Protein AF-A0A7C7RF73-F1 (afdb_monomer)

Radius of gyration: 20.66 Å; Cα contacts (8 Å, |Δi|>4): 377; chains: 1; bounding box: 42×58×59 Å

Nearest PDB structures (foldseek):
  1zud-assembly2_3  TM=9.518E-01  e=2.029E-13  Escherichia coli K-12
  1zud-assembly3_1  TM=9.113E-01  e=1.346E-13  Escherichia coli K-12
  1zkm-assembly2_D  TM=9.632E-01  e=6.179E-13  Escherichia coli
  1zfn-assembly1_A  TM=9.496E-01  e=3.008E-12  Escherichia coli
  6yub-assembly1_B  TM=9.499E-01  e=1.158E-11  Thermochaetoides thermophila

pLDDT: mean 91.49, std 14.49, range [35.0, 98.88]

Foldseek 3Di:
DDLVVLLVLQVVQADPVLEHEVVSLVVSVVVDVDASLRNQLSSLVSQGHHPLCVVCCVVQNSVNLNVQLVFAEEEQDLALVSVVVLVVSLSSNNAEYEYEAQDFADPVRVVGRPLRDPVRGPPQSLVSSQVVSCVSHVRHHRHGHNDHCPDPVNLVSNLVGQAYEYPDADLQSVVVVLVSCLVSQHWYWYWDDDVPDIDTDIDGRPRCVSCVVVVPDDHDCVSVPPPPPPDDDD

Secondary structure (DSSP, 8-state):
--HHHHHHHHHHHS-TTSEE-HHHHHHHHHHS---HHHHHHHHHHTT-EEGGGHHHHTTTHHHHHHHHHH-EEEEE--SHHHHHHHHHHHHHT-SEEEEE---B--GGGTTT-TT--TTTTTSBHHHHHHHHHHHH-TTSEEEEE-S-TTSHHHHHHHTT-SEEEE--SSHHHHHHHHHHHHHTT-EEEEEEEETTEEEEEEE-TT--HHHHHSTTPPPPGGGSGGGSSS----

Mean predicted aligned error: 6.1 Å

Structure (mmCIF, N/CA/C/O backbone):
data_AF-A0A7C7RF73-F1
#
_entry.id   AF-A0A7C7RF73-F1
#
loop_
_atom_site.group_PDB
_atom_site.id
_atom_site.type_symbol
_atom_site.label_atom_id
_atom_site.label_alt_id
_atom_site.label_comp_id
_atom_site.label_asym_id
_atom_site.label_entity_id
_atom_site.label_seq_id
_atom_site.pdbx_PDB_ins_code
_atom_site.Cartn_x
_atom_site.Cartn_y
_atom_site.Cartn_z
_atom_site.occupancy
_atom_site.B_iso_or_equiv
_atom_site.auth_seq_id
_atom_site.auth_comp_id
_atom_site.auth_asym_id
_atom_site.auth_atom_id
_atom_site.pdbx_PDB_model_num
ATOM 1 N N . MET A 1 1 ? -12.954 -18.855 22.543 1.00 54.09 1 MET A N 1
ATOM 2 C CA . MET A 1 1 ? -12.855 -17.557 23.253 1.00 54.09 1 MET A CA 1
ATOM 3 C C . MET A 1 1 ? -14.077 -16.737 22.866 1.00 54.09 1 MET A C 1
ATOM 5 O O . MET A 1 1 ? -14.349 -16.647 21.680 1.00 54.09 1 MET A O 1
ATOM 9 N N . SER A 1 2 ? -14.893 -16.269 23.815 1.00 67.88 2 SER A N 1
ATOM 10 C CA . SER A 1 2 ? -16.222 -15.733 23.472 1.00 67.88 2 SER A CA 1
ATOM 11 C C . SER A 1 2 ? -16.120 -14.334 22.863 1.00 67.88 2 SER A C 1
ATOM 13 O O . SER A 1 2 ? -15.723 -13.407 23.564 1.00 67.88 2 SER A O 1
ATOM 15 N N . PHE A 1 3 ? -16.519 -14.190 21.597 1.00 72.62 3 PHE A N 1
ATOM 16 C CA . PHE A 1 3 ? -16.691 -12.921 20.872 1.00 72.62 3 PHE A CA 1
ATOM 17 C C . PHE A 1 3 ? -17.416 -11.854 21.718 1.00 72.62 3 PHE A C 1
ATOM 19 O O . PHE A 1 3 ? -16.987 -10.707 21.780 1.00 72.62 3 PHE A O 1
ATOM 26 N N . LYS A 1 4 ? -18.400 -12.275 22.530 1.00 77.88 4 LYS A N 1
ATOM 27 C CA . LYS A 1 4 ? -19.121 -11.409 23.481 1.00 77.88 4 LYS A CA 1
ATOM 28 C C . LYS A 1 4 ? -18.223 -10.714 24.514 1.00 77.88 4 LYS A C 1
ATOM 30 O O . LYS A 1 4 ? -18.570 -9.648 25.008 1.00 77.88 4 LYS A O 1
ATOM 35 N N . ARG A 1 5 ? -17.094 -11.317 24.912 1.00 85.00 5 ARG A N 1
ATOM 36 C CA . ARG A 1 5 ? -16.149 -10.672 25.846 1.00 85.00 5 ARG A CA 1
ATOM 37 C C . ARG A 1 5 ? -15.401 -9.527 25.175 1.00 85.00 5 ARG A C 1
ATOM 39 O O . ARG A 1 5 ? -15.192 -8.511 25.823 1.00 85.00 5 ARG A O 1
ATOM 46 N N . LEU A 1 6 ? -15.031 -9.695 23.906 1.00 87.25 6 LEU A N 1
ATOM 47 C CA . LEU A 1 6 ? -14.350 -8.660 23.137 1.00 87.25 6 LEU A CA 1
ATOM 48 C C . LEU A 1 6 ? -15.292 -7.483 22.863 1.00 87.25 6 LEU A C 1
ATOM 50 O O . LEU A 1 6 ? -14.918 -6.351 23.137 1.00 87.25 6 LEU A O 1
ATOM 54 N N . GLU A 1 7 ? -16.538 -7.738 22.454 1.00 86.00 7 GLU A N 1
ATOM 55 C CA . GLU A 1 7 ? -17.544 -6.677 22.270 1.00 86.00 7 GLU A CA 1
ATOM 56 C C . GLU A 1 7 ? -17.780 -5.851 23.543 1.00 86.00 7 GLU A C 1
ATOM 58 O O . GLU A 1 7 ? -17.834 -4.624 23.490 1.00 86.00 7 GLU A O 1
ATOM 63 N N . ASN A 1 8 ? -17.860 -6.502 24.709 1.00 89.44 8 ASN A N 1
ATOM 64 C CA . ASN A 1 8 ? -17.996 -5.796 25.985 1.00 89.44 8 ASN A CA 1
ATOM 65 C C . ASN A 1 8 ? -16.791 -4.900 26.300 1.00 89.44 8 ASN A C 1
ATOM 67 O O . ASN A 1 8 ? -16.963 -3.836 26.895 1.00 89.44 8 ASN A O 1
ATOM 71 N N . ASP A 1 9 ? -15.581 -5.325 25.935 1.00 92.38 9 ASP A N 1
ATOM 72 C CA . ASP A 1 9 ? -14.383 -4.501 26.088 1.00 92.38 9 ASP A CA 1
ATOM 73 C C . ASP A 1 9 ? -14.389 -3.333 25.093 1.00 92.38 9 ASP A C 1
ATOM 75 O O . ASP A 1 9 ? -14.059 -2.216 25.485 1.00 92.38 9 ASP A O 1
ATOM 79 N N . LEU A 1 10 ? -14.857 -3.534 23.856 1.00 93.38 10 LEU A N 1
ATOM 80 C CA . LEU A 1 10 ? -15.024 -2.447 22.884 1.00 93.38 10 LEU A CA 1
ATOM 81 C C . LEU A 1 10 ? -15.973 -1.360 23.396 1.00 93.38 10 LEU A C 1
ATOM 83 O O . LEU A 1 10 ? -15.612 -0.187 23.363 1.00 93.38 10 LEU A O 1
ATOM 87 N N . ILE A 1 11 ? -17.133 -1.740 23.945 1.00 93.56 11 ILE A N 1
ATOM 88 C CA . ILE A 1 11 ? -18.106 -0.794 24.523 1.00 93.56 11 ILE A CA 1
ATOM 89 C C . ILE A 1 11 ? -17.474 0.053 25.634 1.00 93.56 11 ILE A C 1
ATOM 91 O O . ILE A 1 11 ? -17.756 1.243 25.736 1.00 93.56 11 ILE A O 1
ATOM 95 N N . LYS A 1 12 ? -16.626 -0.547 26.476 1.00 94.50 12 LYS A N 1
ATOM 96 C CA . LYS A 1 12 ? -15.977 0.154 27.596 1.00 94.50 12 LYS A CA 1
ATOM 97 C C . LYS A 1 12 ? -14.836 1.066 27.157 1.00 94.50 12 LYS A C 1
ATOM 99 O O . LYS A 1 12 ? -14.576 2.062 27.824 1.00 94.50 12 LYS A O 1
ATOM 104 N N . LEU A 1 13 ? -14.117 0.680 26.105 1.00 96.06 13 LEU A N 1
ATOM 105 C CA . LEU A 1 13 ? -12.897 1.355 25.658 1.00 96.06 13 LEU A CA 1
ATOM 106 C C . LEU A 1 13 ? -13.149 2.426 24.598 1.00 96.06 13 LEU A C 1
ATOM 108 O O . LEU A 1 13 ? -12.287 3.280 24.383 1.00 96.06 13 LEU A O 1
ATOM 112 N N . ALA A 1 14 ? -14.291 2.368 23.917 1.00 96.00 14 ALA A N 1
ATOM 113 C CA . ALA A 1 14 ? -14.682 3.371 22.946 1.00 96.00 14 ALA A CA 1
ATOM 114 C C . ALA A 1 14 ? -14.967 4.721 23.617 1.00 96.00 14 ALA A C 1
ATOM 116 O O . ALA A 1 14 ? -15.521 4.785 24.715 1.00 96.00 14 ALA A O 1
ATOM 117 N N . ASP A 1 15 ? -14.611 5.813 22.939 1.00 95.75 15 ASP A N 1
ATOM 118 C CA . ASP A 1 15 ? -15.054 7.143 23.356 1.00 95.75 15 ASP A CA 1
ATOM 119 C C . ASP A 1 15 ? -16.539 7.383 23.020 1.00 95.75 15 ASP A C 1
ATOM 121 O O . ASP A 1 15 ? -17.232 6.522 22.474 1.00 95.75 15 ASP A O 1
ATOM 125 N N . THR A 1 16 ? -17.050 8.570 23.351 1.00 94.12 16 THR A N 1
ATOM 126 C CA . THR A 1 16 ? -18.463 8.931 23.144 1.00 94.12 16 THR A CA 1
ATOM 127 C C . THR A 1 16 ? -18.896 8.909 21.677 1.00 94.12 16 THR A C 1
ATOM 129 O O . THR A 1 16 ? -20.091 8.851 21.401 1.00 94.12 16 THR A O 1
ATOM 132 N N . GLU A 1 17 ? -17.952 8.957 20.735 1.00 93.94 17 GLU A N 1
ATOM 133 C CA . GLU A 1 17 ? -18.219 8.854 19.298 1.00 93.94 17 GLU A CA 1
ATOM 134 C C . GLU A 1 17 ? -18.093 7.407 18.788 1.00 93.94 17 GLU A C 1
ATOM 136 O O . GLU A 1 17 ? -18.286 7.151 17.598 1.00 93.94 17 GLU A O 1
ATOM 141 N N . GLY A 1 18 ? -17.781 6.440 19.652 1.00 95.81 18 GLY A N 1
ATOM 142 C CA . GLY A 1 18 ? -17.525 5.057 19.256 1.00 95.81 18 GLY A CA 1
ATOM 143 C C . GLY A 1 18 ? -16.136 4.851 18.642 1.00 95.81 18 GLY A C 1
ATOM 144 O O . GLY A 1 18 ? -15.957 3.920 17.853 1.00 95.81 18 GLY A O 1
ATOM 145 N N . LEU A 1 19 ? -15.165 5.725 18.938 1.00 97.12 19 LEU A N 1
ATOM 146 C CA . LEU A 1 19 ? -13.807 5.633 18.397 1.00 97.12 19 LEU A CA 1
ATOM 147 C C . LEU A 1 19 ? -12.859 4.912 19.357 1.00 97.12 19 LEU A C 1
ATOM 149 O O . LEU A 1 19 ? -12.856 5.170 20.561 1.00 97.12 19 LEU A O 1
ATOM 153 N N . LEU A 1 20 ? -11.994 4.055 18.809 1.00 97.38 20 LEU A N 1
ATOM 154 C CA . LEU A 1 20 ? -11.014 3.275 19.572 1.00 97.38 20 LEU A CA 1
ATOM 155 C C . LEU A 1 20 ? -9.604 3.822 19.341 1.00 97.38 20 LEU A C 1
ATOM 157 O O . LEU A 1 20 ? -9.119 3.899 18.209 1.00 97.38 20 LEU A O 1
ATOM 161 N N . SER A 1 21 ? -8.936 4.218 20.423 1.00 96.00 21 SER A N 1
ATOM 162 C CA . SER A 1 21 ? -7.568 4.744 20.405 1.00 96.00 21 SER A CA 1
ATOM 163 C C . SER A 1 21 ? -6.516 3.630 20.354 1.00 96.00 21 SER A C 1
ATOM 165 O O . SER A 1 21 ? -6.786 2.475 20.668 1.00 96.00 21 SER A O 1
ATOM 167 N N . LEU A 1 22 ? -5.258 3.980 20.066 1.00 92.62 22 LEU A N 1
ATOM 168 C CA . LEU A 1 22 ? -4.154 3.010 20.109 1.00 92.62 22 LEU A CA 1
ATOM 169 C C . LEU A 1 22 ? -3.899 2.432 21.509 1.00 92.62 22 LEU A C 1
ATOM 171 O O . LEU A 1 22 ? -3.363 1.332 21.625 1.00 92.62 22 LEU A O 1
ATOM 175 N N . SER A 1 23 ? -4.272 3.143 22.578 1.00 93.19 23 SER A N 1
ATOM 176 C CA . SER A 1 23 ? -4.199 2.587 23.932 1.00 93.19 23 SER A CA 1
ATOM 177 C C . SER A 1 23 ? -5.229 1.475 24.135 1.00 93.19 23 SER A C 1
ATOM 179 O O . SER A 1 23 ? -4.888 0.457 24.730 1.00 93.19 23 SER A O 1
ATOM 181 N N . ALA A 1 24 ? -6.434 1.612 23.567 1.00 93.62 24 ALA A N 1
ATOM 182 C CA . ALA A 1 24 ? -7.440 0.552 23.588 1.00 93.62 24 ALA A CA 1
ATOM 183 C C . ALA A 1 24 ? -6.961 -0.702 22.837 1.00 93.62 24 ALA A C 1
ATOM 185 O O . ALA A 1 24 ? -7.130 -1.812 23.331 1.00 93.62 24 ALA A O 1
ATOM 186 N N . TYR A 1 25 ? -6.275 -0.534 21.699 1.00 93.00 25 TYR A N 1
ATOM 187 C CA . TYR A 1 25 ? -5.678 -1.657 20.960 1.00 93.00 25 TYR A CA 1
ATOM 188 C C . TYR A 1 25 ? -4.680 -2.432 21.828 1.00 93.00 25 TYR A C 1
ATOM 190 O O . TYR A 1 25 ? -4.730 -3.658 21.876 1.00 93.00 25 TYR A O 1
ATOM 198 N N . LYS A 1 26 ? -3.798 -1.727 22.552 1.00 91.75 26 LYS A N 1
ATOM 199 C CA . LYS A 1 26 ? -2.823 -2.358 23.459 1.00 91.75 26 LYS A CA 1
ATOM 200 C C . LYS A 1 26 ? -3.504 -3.159 24.568 1.00 91.75 26 LYS A C 1
ATOM 202 O O . LYS A 1 26 ? -3.056 -4.258 24.878 1.00 91.75 26 LYS A O 1
ATOM 207 N N . GLU A 1 27 ? -4.580 -2.629 25.145 1.00 93.00 27 GLU A N 1
ATOM 208 C CA . GLU A 1 27 ? -5.335 -3.326 26.188 1.00 93.00 27 GLU A CA 1
ATOM 209 C C . GLU A 1 27 ? -6.019 -4.589 25.651 1.00 93.00 27 GLU A C 1
ATOM 211 O O . GLU A 1 27 ? -5.900 -5.656 26.254 1.00 93.00 27 GLU A O 1
ATOM 216 N N . ILE A 1 28 ? -6.673 -4.491 24.491 1.00 93.12 28 ILE A N 1
ATOM 217 C CA . ILE A 1 28 ? -7.308 -5.633 23.823 1.00 93.12 28 ILE A CA 1
ATOM 218 C C . ILE A 1 28 ? -6.255 -6.702 23.510 1.00 93.12 28 ILE A C 1
ATOM 220 O O . ILE A 1 28 ? -6.427 -7.857 23.885 1.00 93.12 28 ILE A O 1
ATOM 224 N N . LYS A 1 29 ? -5.122 -6.325 22.915 1.00 91.06 29 LYS A N 1
ATOM 225 C CA . LYS A 1 29 ? -4.028 -7.252 22.585 1.00 91.06 29 LYS A CA 1
ATOM 226 C C . LYS A 1 29 ? -3.417 -7.934 23.814 1.00 91.06 29 LYS A C 1
ATOM 228 O O . LYS A 1 29 ? -2.985 -9.078 23.739 1.00 91.06 29 LYS A O 1
ATOM 233 N N . GLY A 1 30 ? -3.397 -7.255 24.963 1.00 88.31 30 GLY A N 1
ATOM 234 C CA . GLY A 1 30 ? -2.948 -7.842 26.229 1.00 88.31 30 GLY A CA 1
ATOM 235 C C . GLY A 1 30 ? -3.901 -8.905 26.788 1.00 88.31 30 GLY A C 1
ATOM 236 O O . GLY A 1 30 ? -3.467 -9.798 27.512 1.00 88.31 30 GLY A O 1
ATOM 237 N N . LYS A 1 31 ? -5.193 -8.829 26.449 1.00 90.19 31 LYS A N 1
ATOM 238 C CA . LYS A 1 31 ? -6.237 -9.763 26.912 1.00 90.19 31 LYS A CA 1
ATOM 239 C C . LYS A 1 31 ? -6.543 -10.873 25.907 1.00 90.19 31 LYS A C 1
ATOM 241 O O . LYS A 1 31 ? -6.946 -11.968 26.300 1.00 90.19 31 LYS A O 1
ATOM 246 N N . PHE A 1 32 ? -6.386 -10.581 24.621 1.00 87.75 32 PHE A N 1
ATOM 247 C CA . PHE A 1 32 ? -6.729 -11.453 23.508 1.00 87.75 32 PHE A CA 1
ATOM 248 C C . PHE A 1 32 ? -5.498 -11.616 22.612 1.00 87.75 32 PHE A C 1
ATOM 250 O O . PHE A 1 32 ? -4.925 -10.626 22.169 1.00 87.75 32 PHE A O 1
ATOM 257 N N . SER A 1 33 ? -5.097 -12.857 22.319 1.00 87.56 33 SER A N 1
ATOM 258 C CA . SER A 1 33 ? -3.975 -13.177 21.420 1.00 87.56 33 SER A CA 1
ATOM 259 C C . SER A 1 33 ? -4.333 -12.912 19.948 1.00 87.56 33 SER A C 1
ATOM 261 O O . SER A 1 33 ? -4.411 -13.839 19.148 1.00 87.56 33 SER A O 1
ATOM 263 N N . LEU A 1 34 ? -4.613 -11.652 19.616 1.00 89.75 34 LEU A N 1
ATOM 264 C CA . LEU A 1 34 ? -5.043 -11.177 18.302 1.00 89.75 34 LEU A CA 1
ATOM 265 C C . LEU A 1 34 ? -3.980 -10.270 17.675 1.00 89.75 34 LEU A C 1
ATOM 267 O O . LEU A 1 34 ? -3.242 -9.572 18.380 1.00 89.75 34 LEU A O 1
ATOM 271 N N . THR A 1 35 ? -3.918 -10.257 16.344 1.00 91.88 35 THR A N 1
ATOM 272 C CA . THR A 1 35 ? -3.116 -9.270 15.611 1.00 91.88 35 THR A CA 1
ATOM 273 C C . THR A 1 35 ? -3.807 -7.904 15.615 1.00 91.88 35 THR A C 1
ATOM 275 O O . THR A 1 35 ? -5.011 -7.803 15.856 1.00 91.88 35 THR A O 1
ATOM 278 N N . ASP A 1 36 ? -3.068 -6.832 15.314 1.00 92.56 36 ASP A N 1
ATOM 279 C CA . ASP A 1 36 ? -3.660 -5.489 15.212 1.00 92.56 36 ASP A CA 1
ATOM 280 C C . ASP A 1 36 ? -4.724 -5.441 14.094 1.00 92.56 36 ASP A C 1
ATOM 282 O O . ASP A 1 36 ? -5.744 -4.767 14.239 1.00 92.56 36 ASP A O 1
ATOM 286 N N . LYS A 1 37 ? -4.530 -6.230 13.025 1.00 94.31 37 LYS A N 1
ATOM 287 C CA . LYS A 1 37 ? -5.480 -6.416 11.920 1.00 94.31 37 LYS A CA 1
ATOM 288 C C . LYS A 1 37 ? -6.757 -7.133 12.345 1.00 94.31 37 LYS A C 1
ATOM 290 O O . LYS A 1 37 ? -7.844 -6.681 11.990 1.00 94.31 37 LYS A O 1
ATOM 295 N N . ASP A 1 38 ? -6.651 -8.191 13.147 1.00 93.44 38 ASP A N 1
ATOM 296 C CA . ASP A 1 38 ? -7.827 -8.890 13.683 1.00 93.44 38 ASP A CA 1
ATOM 297 C C . ASP A 1 38 ? -8.635 -7.989 14.622 1.00 93.44 38 ASP A C 1
ATOM 299 O O . ASP A 1 38 ? -9.863 -7.963 14.557 1.00 93.44 38 ASP A O 1
ATOM 303 N N . ILE A 1 39 ? -7.952 -7.216 15.473 1.00 93.88 39 ILE A N 1
ATOM 304 C CA . ILE A 1 39 ? -8.599 -6.246 16.368 1.00 93.88 39 ILE A CA 1
ATOM 305 C C . ILE A 1 39 ? -9.352 -5.198 15.546 1.00 93.88 39 ILE A C 1
ATOM 307 O O . ILE A 1 39 ? -10.524 -4.933 15.813 1.00 93.88 39 ILE A O 1
ATOM 311 N N . GLU A 1 40 ? -8.705 -4.623 14.531 1.00 95.12 40 GLU A N 1
ATOM 312 C CA . GLU A 1 40 ? -9.311 -3.600 13.676 1.00 95.12 40 GLU A CA 1
ATOM 313 C C . GLU A 1 40 ? -10.519 -4.129 12.899 1.00 95.12 40 GLU A C 1
ATOM 315 O O . GLU A 1 40 ? -11.542 -3.447 12.802 1.00 95.12 40 GLU A O 1
ATOM 320 N N . LYS A 1 41 ? -10.441 -5.374 12.420 1.00 95.50 41 LYS A N 1
ATOM 321 C CA . LYS A 1 41 ? -11.564 -6.062 11.784 1.00 95.50 41 LYS A CA 1
ATOM 322 C C . LYS A 1 41 ? -12.763 -6.156 12.727 1.00 95.50 41 LYS A C 1
ATOM 324 O O . LYS A 1 41 ? -13.851 -5.731 12.346 1.00 95.50 41 LYS A O 1
ATOM 329 N N . VAL A 1 42 ? -12.565 -6.634 13.959 1.00 94.50 42 VAL A N 1
ATOM 330 C CA . VAL A 1 42 ? -13.666 -6.754 14.932 1.00 94.50 42 VAL A CA 1
ATOM 331 C C . VAL A 1 42 ? -14.231 -5.383 15.305 1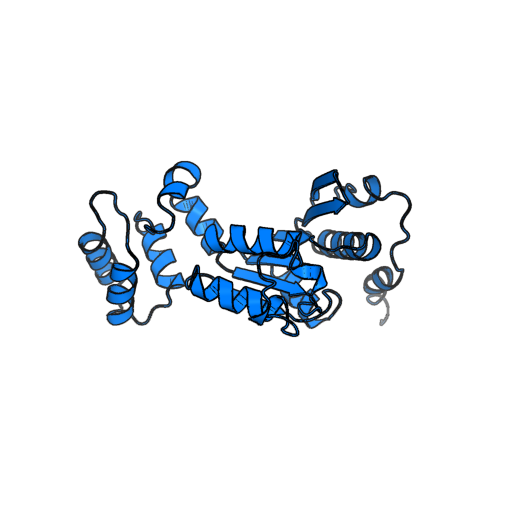.00 94.50 42 VAL A C 1
ATOM 333 O O . VAL A 1 42 ? -15.446 -5.232 15.375 1.00 94.50 42 VAL A O 1
ATOM 336 N N . ILE A 1 43 ? -13.386 -4.362 15.487 1.00 95.44 43 ILE A N 1
ATOM 337 C CA . ILE A 1 43 ? -13.839 -2.982 15.741 1.00 95.44 43 ILE A CA 1
ATOM 338 C C . ILE A 1 43 ? -14.821 -2.532 14.653 1.00 95.44 43 ILE A C 1
ATOM 340 O O . ILE A 1 43 ? -15.914 -2.060 14.969 1.00 95.44 43 ILE A O 1
ATOM 344 N N . LEU A 1 44 ? -14.440 -2.696 13.384 1.00 96.38 44 LEU A N 1
ATOM 345 C CA . LEU A 1 44 ? -15.247 -2.262 12.245 1.00 96.38 44 LEU A CA 1
ATOM 346 C C . LEU A 1 44 ? -16.540 -3.076 12.103 1.00 96.38 44 LEU A C 1
ATOM 348 O O . LEU A 1 44 ? -17.592 -2.481 11.852 1.00 96.38 44 LEU A O 1
ATOM 352 N N . GLU A 1 45 ? -16.478 -4.397 12.298 1.00 95.56 45 GLU A N 1
ATOM 353 C CA . GLU A 1 45 ? -17.631 -5.311 12.246 1.00 95.56 45 GLU A CA 1
ATOM 354 C C . GLU A 1 45 ? -18.635 -5.058 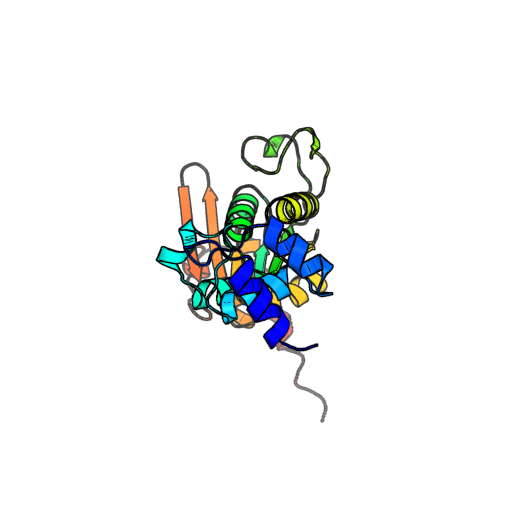13.383 1.00 95.56 45 GLU A C 1
ATOM 356 O O . GLU A 1 45 ? -19.842 -5.153 13.167 1.00 95.56 45 GLU A O 1
ATOM 361 N N . SER A 1 46 ? -18.164 -4.659 14.567 1.00 94.44 46 SER A N 1
ATOM 362 C CA . SER A 1 46 ? -19.002 -4.334 15.731 1.00 94.44 46 SER A CA 1
ATOM 363 C C . SER A 1 46 ? -19.561 -2.900 15.721 1.00 94.44 46 SER A C 1
ATOM 365 O O . SER A 1 46 ? -20.138 -2.459 16.713 1.00 94.44 46 SER A O 1
ATOM 367 N N . GLY A 1 47 ? -19.398 -2.145 14.627 1.00 94.50 47 GLY A N 1
ATOM 368 C CA . GLY A 1 47 ? -19.949 -0.788 14.484 1.00 94.50 47 GLY A CA 1
ATOM 369 C C . GLY A 1 47 ? -19.133 0.325 15.157 1.00 94.50 47 GLY A C 1
ATOM 370 O O . GLY A 1 47 ? -19.511 1.497 15.087 1.00 94.50 47 GLY A O 1
ATOM 371 N N . PHE A 1 48 ? -17.992 -0.014 15.756 1.00 96.81 48 PHE A N 1
ATOM 372 C CA . PHE A 1 48 ? -17.014 0.941 16.274 1.00 96.81 48 PHE A CA 1
ATOM 373 C C . PHE A 1 48 ? -16.044 1.383 15.175 1.00 96.81 48 PHE A C 1
ATOM 375 O O . PHE A 1 48 ? -16.081 0.874 14.056 1.00 96.81 48 PHE A O 1
ATOM 382 N N . PHE A 1 49 ? -15.171 2.353 15.453 1.00 97.50 49 PHE A N 1
ATOM 383 C CA . PHE A 1 49 ? -14.259 2.860 14.427 1.00 97.50 49 PHE A CA 1
ATOM 384 C C . PHE A 1 49 ? -12.841 3.130 14.952 1.00 97.50 49 PHE A C 1
ATOM 386 O O . PHE A 1 49 ? -12.683 3.701 16.033 1.00 97.50 49 PHE A O 1
ATOM 393 N N . PRO A 1 50 ? -11.777 2.786 14.204 1.00 97.31 50 PRO A N 1
ATOM 394 C CA . PRO A 1 50 ? -10.413 3.148 14.578 1.00 97.31 50 PRO A CA 1
ATOM 395 C C . PRO A 1 50 ? -10.236 4.668 14.620 1.00 97.31 50 PRO A C 1
ATOM 397 O O . PRO A 1 50 ? -10.416 5.358 13.612 1.00 97.31 50 PRO A O 1
ATOM 400 N N . LYS A 1 51 ? -9.809 5.216 15.763 1.00 96.94 51 LYS A N 1
ATOM 401 C CA . LYS A 1 51 ? -9.633 6.670 15.930 1.00 96.94 51 LYS A CA 1
ATOM 402 C C . LYS A 1 51 ? -8.635 7.262 14.932 1.00 96.94 51 LYS A C 1
ATOM 404 O O . LYS A 1 51 ? -8.809 8.395 14.492 1.00 96.94 51 LYS A O 1
ATOM 409 N N 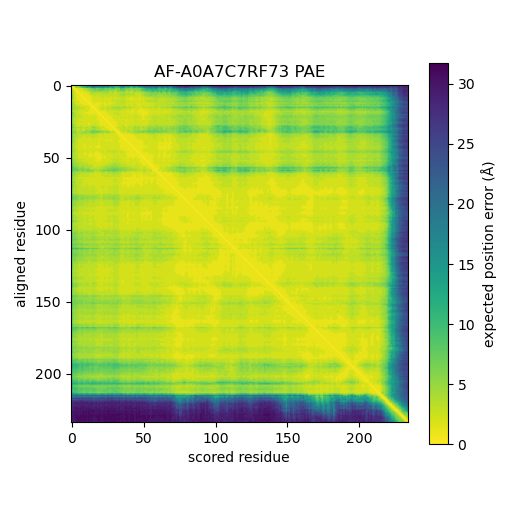. ARG A 1 52 ? -7.630 6.480 14.513 1.00 95.56 52 ARG A N 1
ATOM 410 C CA . ARG A 1 52 ? -6.643 6.877 13.488 1.00 95.56 52 ARG A CA 1
ATOM 411 C C . ARG A 1 52 ? -7.285 7.304 12.161 1.00 95.56 52 ARG A C 1
ATOM 413 O O . ARG A 1 52 ? -6.745 8.175 11.489 1.00 95.56 52 ARG A O 1
ATOM 420 N N . TYR A 1 53 ? -8.448 6.751 11.818 1.00 96.81 53 TYR A N 1
ATOM 421 C CA . TYR A 1 53 ? -9.165 7.063 10.584 1.00 96.81 53 TYR A CA 1
ATOM 422 C C . TYR A 1 53 ? -10.401 7.930 10.826 1.00 96.81 53 TYR A C 1
ATOM 424 O O . TYR A 1 53 ? -11.233 8.041 9.935 1.00 96.81 53 TYR A O 1
ATOM 432 N N . GLN A 1 54 ? -10.559 8.576 11.989 1.00 95.88 54 GLN A N 1
ATOM 433 C CA . GLN A 1 54 ? -11.763 9.358 12.323 1.00 95.88 54 GLN A CA 1
ATOM 434 C C . GLN A 1 54 ? -12.204 10.302 11.187 1.00 95.88 54 GLN A C 1
ATOM 436 O O . GLN A 1 54 ? -13.390 10.388 10.881 1.00 95.88 54 GLN A O 1
ATOM 441 N N . ARG A 1 55 ? -11.252 10.949 10.498 1.00 95.12 55 ARG A N 1
ATOM 442 C CA . ARG A 1 55 ? -11.529 11.837 9.352 1.00 95.12 55 ARG A CA 1
ATOM 443 C C . ARG A 1 55 ? -12.026 11.114 8.092 1.00 95.12 55 ARG A C 1
ATOM 445 O O . ARG A 1 55 ? -12.688 11.730 7.268 1.00 95.12 55 ARG A O 1
ATOM 452 N N . GLN A 1 56 ? -11.726 9.828 7.944 1.00 95.69 56 GLN A N 1
ATOM 453 C CA . GLN A 1 56 ? -12.186 8.974 6.847 1.00 95.69 56 GLN A CA 1
ATOM 454 C C . GLN A 1 56 ? -13.600 8.424 7.100 1.00 95.69 56 GLN A C 1
ATOM 456 O O . GLN A 1 56 ? -14.314 8.119 6.146 1.00 95.69 56 GLN A O 1
ATOM 461 N N . ARG A 1 57 ? -14.050 8.355 8.366 1.00 94.25 57 ARG A N 1
ATOM 462 C CA . ARG A 1 57 ? -15.371 7.814 8.742 1.00 94.25 57 ARG A CA 1
ATOM 463 C C . ARG A 1 57 ? -16.528 8.495 8.014 1.00 94.25 57 ARG A C 1
ATOM 465 O O . ARG A 1 57 ? -17.459 7.813 7.610 1.00 94.25 57 ARG A O 1
ATOM 472 N N . ALA A 1 58 ? -16.457 9.813 7.827 1.00 91.25 58 ALA A N 1
ATOM 473 C CA . ALA A 1 58 ? -17.498 10.581 7.142 1.00 91.25 58 ALA A CA 1
ATOM 474 C C . ALA A 1 58 ? -17.587 10.287 5.632 1.00 91.25 58 ALA A C 1
ATOM 476 O O . ALA A 1 58 ? -18.627 10.528 5.029 1.00 91.25 58 ALA A O 1
ATOM 477 N N . VAL A 1 59 ? -16.507 9.784 5.027 1.00 93.00 59 VAL A N 1
ATOM 478 C CA . VAL A 1 59 ? -16.421 9.508 3.584 1.00 93.00 59 VAL A CA 1
ATOM 479 C C . VAL A 1 59 ? -16.701 8.036 3.290 1.00 93.00 59 VAL A C 1
ATOM 481 O O . VAL A 1 59 ? -17.454 7.719 2.375 1.00 93.00 59 VAL A O 1
ATOM 484 N N . PHE A 1 60 ? -16.098 7.135 4.068 1.00 92.31 60 PHE A N 1
ATOM 485 C CA . PHE A 1 60 ? -16.170 5.692 3.842 1.00 92.31 60 PHE A CA 1
ATOM 486 C C . PHE A 1 60 ? -17.164 5.000 4.770 1.00 92.31 60 PHE A C 1
ATOM 488 O O . PHE A 1 60 ? -17.917 4.144 4.328 1.00 92.31 60 PHE A O 1
ATOM 495 N N . GLY A 1 61 ? -17.192 5.351 6.053 1.00 94.88 61 GLY A N 1
ATOM 496 C CA . GLY A 1 61 ? -17.888 4.556 7.062 1.00 94.88 61 GLY A CA 1
ATOM 497 C C . GLY A 1 61 ? -17.254 3.172 7.275 1.00 94.88 61 GLY A C 1
ATOM 498 O O . GLY A 1 61 ? -16.216 2.831 6.704 1.00 94.88 61 GLY A O 1
ATOM 499 N N . ASN A 1 62 ? -17.868 2.370 8.147 1.00 96.50 62 ASN A N 1
ATOM 500 C CA . ASN A 1 62 ? -17.320 1.088 8.603 1.00 96.50 62 ASN A CA 1
ATOM 501 C C . ASN A 1 62 ? -17.110 0.076 7.474 1.00 96.50 62 ASN A C 1
ATOM 503 O O . ASN A 1 62 ? -16.054 -0.546 7.397 1.00 96.50 62 ASN A O 1
ATOM 507 N N . LEU A 1 63 ? -18.105 -0.083 6.598 1.00 96.81 63 LEU A N 1
ATOM 508 C CA . LEU A 1 63 ? -18.087 -1.114 5.562 1.00 96.81 63 LEU A CA 1
ATOM 509 C C . LEU A 1 63 ? -16.959 -0.879 4.549 1.00 96.81 63 LEU A C 1
ATOM 511 O O . LEU A 1 63 ? -16.240 -1.808 4.192 1.00 96.81 63 LEU A O 1
ATOM 515 N N . GLN A 1 64 ? -16.779 0.357 4.091 1.00 97.50 64 GLN A N 1
ATOM 516 C CA . GLN A 1 64 ? -15.741 0.700 3.125 1.00 97.50 64 GLN A CA 1
ATOM 517 C C . GLN A 1 64 ? -14.352 0.703 3.777 1.00 97.50 64 GLN A C 1
ATOM 519 O O . GLN A 1 64 ? -13.406 0.240 3.146 1.00 97.50 64 GLN A O 1
ATOM 524 N N . GLN A 1 65 ? -14.222 1.122 5.042 1.00 98.12 65 GLN A N 1
ATOM 525 C CA . GLN A 1 65 ? -12.958 0.976 5.774 1.00 98.12 65 GLN A CA 1
ATOM 526 C C . GLN A 1 65 ? -12.576 -0.499 5.959 1.00 98.12 65 GLN A C 1
ATOM 528 O O . GLN A 1 65 ? -11.410 -0.858 5.819 1.00 98.12 65 GLN A O 1
ATOM 533 N N . LEU A 1 66 ? -13.557 -1.371 6.215 1.00 98.00 66 LEU A N 1
ATOM 534 C CA . LEU A 1 66 ? -13.338 -2.814 6.302 1.00 98.00 66 LEU A CA 1
ATOM 535 C C . LEU A 1 66 ? -12.905 -3.400 4.954 1.00 98.00 66 LEU A C 1
ATOM 537 O O . LEU A 1 66 ? -12.015 -4.245 4.918 1.00 98.00 66 LEU A O 1
ATOM 541 N N . ARG A 1 67 ? -13.473 -2.918 3.841 1.00 98.06 67 ARG A N 1
ATOM 542 C CA . ARG A 1 67 ? -13.014 -3.294 2.494 1.00 98.06 67 ARG A CA 1
ATOM 543 C C . ARG A 1 67 ? -11.564 -2.883 2.251 1.00 98.06 67 ARG A C 1
ATOM 545 O O . ARG A 1 67 ? -10.809 -3.689 1.726 1.00 98.06 67 ARG A O 1
ATOM 552 N N . LEU A 1 68 ? -11.158 -1.680 2.668 1.00 98.06 68 LEU A N 1
ATOM 553 C CA . LEU A 1 68 ? -9.755 -1.252 2.596 1.00 98.06 68 LEU A CA 1
ATOM 554 C C . LEU A 1 68 ? -8.850 -2.181 3.420 1.00 98.06 68 LEU A C 1
ATOM 556 O O . LEU A 1 68 ? -7.851 -2.670 2.902 1.00 98.06 68 LEU A O 1
ATOM 560 N N . LEU A 1 69 ? -9.243 -2.514 4.654 1.00 98.38 69 LEU A N 1
ATOM 561 C CA . LEU A 1 69 ? -8.501 -3.437 5.525 1.00 98.38 69 LEU A CA 1
ATOM 562 C C . LEU A 1 69 ? -8.356 -4.854 4.933 1.00 98.38 69 LEU A C 1
ATOM 564 O O . LEU A 1 69 ? -7.434 -5.593 5.282 1.00 98.38 69 LEU A O 1
ATOM 568 N N . GLN A 1 70 ? -9.277 -5.265 4.066 1.00 98.00 70 GLN A N 1
ATOM 569 C CA . GLN A 1 70 ? -9.260 -6.581 3.423 1.00 98.00 70 GLN A CA 1
ATOM 570 C C . GLN A 1 70 ? -8.557 -6.578 2.062 1.00 98.00 70 GLN A C 1
ATOM 572 O O . GLN A 1 70 ? -8.152 -7.645 1.610 1.00 98.00 70 GLN A O 1
ATOM 577 N N . ALA A 1 71 ? -8.385 -5.410 1.443 1.00 98.44 71 ALA A N 1
ATOM 578 C CA . ALA A 1 71 ? -7.805 -5.285 0.115 1.00 98.44 71 ALA A CA 1
ATOM 579 C C . ALA A 1 71 ? -6.303 -5.609 0.091 1.00 98.44 71 ALA A C 1
ATOM 581 O O . ALA A 1 71 ? -5.550 -5.240 1.003 1.00 98.44 71 ALA A O 1
ATOM 582 N N . ARG A 1 72 ? -5.878 -6.246 -1.001 1.00 98.69 72 ARG A N 1
ATOM 583 C CA . ARG A 1 72 ? -4.486 -6.483 -1.395 1.00 98.69 72 ARG A CA 1
ATOM 584 C C . ARG A 1 72 ? -4.165 -5.599 -2.595 1.00 98.69 72 ARG A C 1
ATOM 586 O O . ARG A 1 72 ? -4.782 -5.733 -3.646 1.00 98.69 72 ARG A O 1
ATOM 593 N N . VAL A 1 73 ? -3.217 -4.681 -2.447 1.00 98.88 73 VAL A N 1
ATOM 594 C CA . VAL A 1 73 ? -2.852 -3.733 -3.510 1.00 98.88 73 VAL A CA 1
ATOM 595 C C . VAL A 1 73 ? -1.369 -3.852 -3.828 1.00 98.88 73 VAL A C 1
ATOM 597 O O . VAL A 1 73 ? -0.540 -3.811 -2.920 1.00 98.88 73 VAL A O 1
ATOM 600 N N . ALA A 1 74 ? -1.044 -3.956 -5.115 1.00 98.88 74 ALA A N 1
ATOM 601 C CA . ALA A 1 74 ? 0.327 -3.932 -5.605 1.00 98.88 74 ALA A CA 1
ATOM 602 C C . ALA A 1 74 ? 0.732 -2.521 -6.045 1.00 98.88 74 ALA A C 1
ATOM 604 O O . ALA A 1 74 ? -0.051 -1.803 -6.670 1.00 98.88 74 ALA A O 1
ATOM 605 N N . ILE A 1 75 ? 1.974 -2.141 -5.761 1.00 98.81 75 ILE A N 1
ATOM 606 C CA . ILE A 1 75 ? 2.629 -0.940 -6.278 1.00 98.81 75 ILE A CA 1
ATOM 607 C C . ILE A 1 75 ? 3.901 -1.393 -6.989 1.00 98.81 75 ILE A C 1
ATOM 609 O O . ILE A 1 75 ? 4.818 -1.918 -6.354 1.00 98.81 75 ILE A O 1
ATOM 613 N N . VAL A 1 76 ? 3.954 -1.183 -8.302 1.00 98.75 76 VAL A N 1
ATOM 614 C CA . VAL A 1 76 ? 5.119 -1.523 -9.121 1.00 98.75 76 VAL A CA 1
ATOM 615 C C . VAL A 1 76 ? 5.921 -0.251 -9.379 1.00 98.75 76 VAL A C 1
ATOM 617 O O . VAL A 1 76 ? 5.485 0.645 -10.104 1.00 98.75 76 VAL A O 1
ATOM 620 N N . GLY A 1 77 ? 7.087 -0.173 -8.744 1.00 98.31 77 GLY A N 1
ATOM 621 C CA . GLY A 1 77 ? 7.910 1.023 -8.605 1.00 98.31 77 GLY A CA 1
ATOM 622 C C . GLY A 1 77 ? 7.695 1.711 -7.253 1.00 98.31 77 GLY A C 1
ATOM 623 O O . GLY A 1 77 ? 6.583 2.076 -6.886 1.00 98.31 77 GLY A O 1
ATOM 624 N N . CYS A 1 78 ? 8.782 1.958 -6.526 1.00 97.88 78 CYS A N 1
ATOM 625 C CA . CYS A 1 78 ? 8.856 2.609 -5.214 1.00 97.88 78 CYS A CA 1
ATOM 626 C C . CYS A 1 78 ? 9.702 3.903 -5.272 1.00 97.88 78 CYS A C 1
ATOM 628 O O . CYS A 1 78 ? 10.328 4.318 -4.296 1.00 97.88 78 CYS A O 1
ATOM 630 N N . GLY A 1 79 ? 9.726 4.558 -6.438 1.00 96.31 79 GLY A N 1
ATOM 631 C CA . GLY A 1 79 ? 10.363 5.860 -6.648 1.00 96.31 79 GLY A CA 1
ATOM 632 C C . GLY A 1 79 ? 9.540 7.042 -6.111 1.00 96.31 79 GLY A C 1
ATOM 633 O O . GLY A 1 79 ? 8.811 6.930 -5.133 1.00 96.31 79 GLY A O 1
ATOM 634 N N . GLY A 1 80 ? 9.616 8.207 -6.764 1.00 96.69 80 GLY A N 1
ATOM 635 C CA . GLY A 1 80 ? 8.912 9.419 -6.297 1.00 96.69 80 GLY A CA 1
ATOM 636 C C . GLY A 1 80 ? 7.384 9.287 -6.315 1.00 96.69 80 GLY A C 1
ATOM 637 O O . GLY A 1 80 ? 6.713 9.593 -5.329 1.00 96.69 80 GLY A O 1
ATOM 638 N N . LEU A 1 81 ? 6.844 8.779 -7.428 1.00 97.25 81 LEU A N 1
ATOM 639 C CA . LEU A 1 81 ? 5.414 8.501 -7.574 1.00 97.25 81 LEU A CA 1
ATOM 640 C C . LEU A 1 81 ? 4.989 7.320 -6.690 1.00 97.25 81 LEU A C 1
ATOM 642 O O . LEU A 1 81 ? 4.068 7.456 -5.888 1.00 97.25 81 LEU A O 1
ATOM 646 N N . GLY A 1 82 ? 5.703 6.197 -6.793 1.00 98.06 82 GLY A N 1
ATOM 647 C CA . GLY A 1 82 ? 5.421 4.976 -6.039 1.00 98.06 82 GLY A CA 1
ATOM 648 C C . GLY A 1 82 ? 5.453 5.166 -4.525 1.00 98.06 82 GLY A C 1
ATOM 649 O O . GLY A 1 82 ? 4.515 4.776 -3.837 1.00 98.06 82 GLY A O 1
ATOM 650 N N . GLY A 1 83 ? 6.473 5.853 -4.004 1.00 97.88 83 GLY A N 1
ATOM 651 C CA . GLY A 1 83 ? 6.588 6.180 -2.581 1.00 97.88 83 GLY A CA 1
ATOM 652 C C . GLY A 1 83 ? 5.447 7.068 -2.078 1.00 97.88 83 GLY A C 1
ATOM 653 O O . GLY A 1 83 ? 4.954 6.872 -0.969 1.00 97.88 83 GLY A O 1
ATOM 654 N N . SER A 1 84 ? 4.970 7.997 -2.913 1.00 97.69 84 SER A N 1
ATOM 655 C CA . SER A 1 84 ? 3.820 8.850 -2.587 1.00 97.69 84 SER A CA 1
ATOM 656 C C . SER A 1 84 ? 2.511 8.051 -2.561 1.00 97.69 84 SER A C 1
ATOM 658 O O . SER A 1 84 ? 1.714 8.210 -1.637 1.00 97.69 84 SER A O 1
ATOM 660 N N . ILE A 1 85 ? 2.298 7.150 -3.530 1.00 98.38 85 ILE A N 1
ATOM 661 C CA . ILE A 1 85 ? 1.156 6.217 -3.540 1.00 98.38 85 ILE A CA 1
ATOM 662 C C .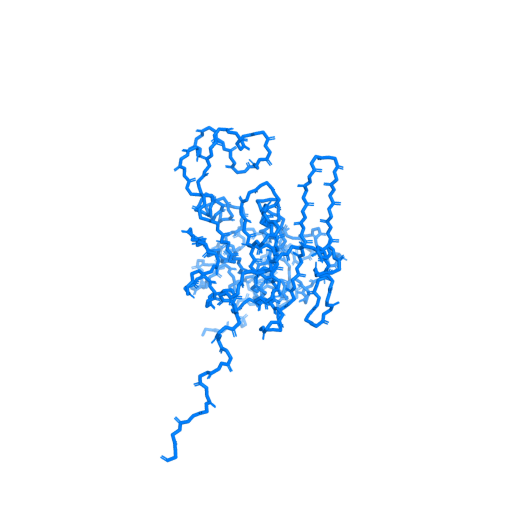 ILE A 1 85 ? 1.195 5.339 -2.287 1.00 98.38 85 ILE A C 1
ATOM 664 O O . ILE A 1 85 ? 0.206 5.263 -1.560 1.00 98.38 85 ILE A O 1
ATOM 668 N N . PHE A 1 86 ? 2.349 4.739 -1.999 1.00 98.69 86 PHE A N 1
ATOM 669 C CA . PHE A 1 86 ? 2.562 3.893 -0.831 1.00 98.69 86 PHE A CA 1
ATOM 670 C C . PHE A 1 86 ? 2.209 4.614 0.473 1.00 98.69 86 PHE A C 1
ATOM 672 O O . PHE A 1 86 ? 1.404 4.104 1.251 1.00 98.69 86 PHE A O 1
ATOM 679 N N . GLU A 1 87 ? 2.725 5.829 0.686 1.00 98.50 87 GLU A N 1
ATOM 680 C CA . GLU A 1 87 ? 2.396 6.631 1.869 1.00 98.50 87 GLU A CA 1
ATOM 681 C C . GLU A 1 87 ? 0.885 6.851 2.011 1.00 98.50 87 GLU A C 1
ATOM 683 O O . GLU A 1 87 ? 0.330 6.663 3.101 1.00 98.50 87 GLU A O 1
ATOM 688 N N . MET A 1 88 ? 0.201 7.221 0.927 1.00 98.19 88 MET A N 1
ATOM 689 C CA . MET A 1 88 ? -1.244 7.430 0.977 1.00 98.19 88 MET A CA 1
ATOM 690 C C . MET A 1 88 ? -1.993 6.139 1.313 1.00 98.19 88 MET A C 1
ATOM 692 O O . MET A 1 88 ? -2.874 6.177 2.169 1.00 98.19 88 MET A O 1
ATOM 696 N N . LEU A 1 89 ? -1.644 5.004 0.699 1.00 98.56 89 LEU A N 1
ATOM 697 C CA . LEU A 1 89 ? -2.322 3.724 0.942 1.00 98.56 89 LEU A CA 1
ATOM 698 C C . LEU A 1 89 ? -2.080 3.200 2.367 1.00 98.56 89 LEU A C 1
ATOM 700 O O . LEU A 1 89 ? -3.018 2.718 3.009 1.00 98.56 89 LEU A O 1
ATOM 704 N N . VAL A 1 90 ? -0.870 3.387 2.908 1.00 98.62 90 VAL A N 1
ATOM 705 C CA . VAL A 1 90 ? -0.555 3.083 4.315 1.00 98.62 90 VAL A CA 1
ATOM 706 C C . VAL A 1 90 ? -1.440 3.900 5.261 1.00 98.62 90 VAL A C 1
ATOM 708 O O . VAL A 1 90 ? -1.994 3.388 6.237 1.00 98.62 90 VAL A O 1
ATOM 711 N N . ARG A 1 91 ? -1.610 5.196 4.988 1.00 97.88 91 ARG A N 1
ATOM 712 C CA . ARG A 1 91 ? -2.456 6.076 5.814 1.00 97.88 91 ARG A CA 1
ATOM 713 C C . ARG A 1 91 ? -3.949 5.821 5.615 1.00 97.88 91 ARG A C 1
ATOM 715 O O . ARG A 1 91 ? -4.736 6.093 6.522 1.00 97.88 91 ARG A O 1
ATOM 722 N N . LEU A 1 92 ? -4.334 5.309 4.450 1.00 97.62 92 LEU A N 1
ATOM 723 C CA . LEU A 1 92 ? -5.707 4.950 4.107 1.00 97.62 92 LEU A CA 1
ATOM 724 C C . LEU A 1 92 ? -6.173 3.664 4.807 1.00 97.62 92 LEU A C 1
ATOM 726 O O . LEU A 1 92 ? -7.372 3.463 4.968 1.00 97.62 92 LEU A O 1
ATOM 730 N N . GLY A 1 93 ? -5.247 2.815 5.260 1.00 97.94 93 GLY A N 1
ATOM 731 C CA . GLY A 1 93 ? -5.603 1.555 5.913 1.00 97.94 93 GLY A CA 1
ATOM 732 C C . GLY A 1 93 ? -5.819 0.404 4.933 1.00 97.94 93 GLY A C 1
ATOM 733 O O . GLY A 1 93 ? -6.608 -0.487 5.234 1.00 97.94 93 GLY A O 1
ATOM 734 N N . VAL A 1 94 ? -5.161 0.423 3.766 1.00 98.62 94 VAL A N 1
ATOM 735 C CA . VAL A 1 94 ? -5.160 -0.737 2.861 1.00 98.62 94 VAL A CA 1
ATOM 736 C C . VAL A 1 94 ? -4.433 -1.881 3.548 1.00 98.62 94 VAL A C 1
ATOM 738 O O . VAL A 1 94 ? -3.262 -1.744 3.875 1.00 98.62 94 VAL A O 1
ATOM 741 N N . GLY A 1 95 ? -5.119 -2.988 3.812 1.00 98.19 95 GLY A N 1
ATOM 742 C CA . GLY A 1 95 ? -4.620 -3.971 4.769 1.00 98.19 95 GLY A CA 1
ATOM 743 C C . GLY A 1 95 ? -3.499 -4.874 4.275 1.00 98.19 95 GLY A C 1
ATOM 744 O O . GLY A 1 95 ? -2.925 -5.582 5.106 1.00 98.19 95 GLY A O 1
ATOM 745 N N . HIS A 1 96 ? -3.205 -4.893 2.976 1.00 98.69 96 HIS A N 1
ATOM 746 C CA . HIS A 1 96 ? -2.031 -5.557 2.420 1.00 98.69 96 HIS A CA 1
ATOM 747 C C . HIS A 1 96 ? -1.449 -4.765 1.247 1.00 98.69 96 HIS A C 1
ATOM 749 O O . HIS A 1 96 ? -2.154 -4.472 0.278 1.00 98.69 96 HIS A O 1
ATOM 755 N N . LEU A 1 97 ? -0.156 -4.461 1.323 1.00 98.88 97 LEU A N 1
ATOM 756 C CA . LEU A 1 97 ? 0.590 -3.744 0.296 1.00 98.88 97 LEU A CA 1
ATOM 757 C C . LEU A 1 97 ? 1.768 -4.582 -0.188 1.00 98.88 97 LEU A C 1
ATOM 759 O O . LEU A 1 97 ? 2.718 -4.802 0.560 1.00 98.88 97 LEU A O 1
ATOM 763 N N . LEU A 1 98 ? 1.709 -4.985 -1.454 1.00 98.88 98 LEU A N 1
ATOM 764 C CA . LEU A 1 98 ? 2.841 -5.544 -2.181 1.00 98.88 98 LEU A CA 1
ATOM 765 C C . LEU A 1 98 ? 3.593 -4.391 -2.851 1.00 98.88 98 LEU A C 1
ATOM 767 O O . LEU A 1 98 ? 3.001 -3.634 -3.621 1.00 98.88 98 LEU A O 1
ATOM 771 N N . VAL A 1 99 ? 4.882 -4.233 -2.562 1.00 98.75 99 VAL A N 1
ATOM 772 C CA . VAL A 1 99 ? 5.705 -3.157 -3.136 1.00 98.75 99 VAL A CA 1
ATOM 773 C C . VAL A 1 99 ? 6.897 -3.772 -3.849 1.00 98.75 99 VAL A C 1
ATOM 775 O O . VAL A 1 99 ? 7.740 -4.393 -3.206 1.00 98.75 99 VAL A O 1
ATOM 778 N N . ILE A 1 100 ? 6.971 -3.580 -5.165 1.00 98.75 100 ILE A N 1
ATOM 779 C CA . ILE A 1 100 ? 7.997 -4.178 -6.026 1.00 98.75 100 ILE A CA 1
ATOM 780 C C . ILE A 1 100 ? 8.873 -3.064 -6.598 1.00 98.75 100 ILE A C 1
ATOM 782 O O . ILE A 1 100 ? 8.379 -2.206 -7.329 1.00 98.75 100 ILE A O 1
ATOM 786 N N . ASP A 1 101 ? 10.163 -3.055 -6.273 1.00 98.56 101 ASP A N 1
ATOM 787 C CA . ASP A 1 101 ? 11.159 -2.160 -6.881 1.00 98.56 101 ASP A CA 1
ATOM 788 C C . ASP A 1 101 ? 12.566 -2.765 -6.694 1.00 98.56 101 ASP A C 1
ATOM 790 O O . ASP A 1 101 ? 12.950 -3.049 -5.553 1.00 98.56 101 ASP A O 1
ATOM 794 N N . PRO A 1 102 ? 13.338 -2.975 -7.777 1.00 98.06 102 PRO A N 1
ATOM 795 C CA . PRO A 1 102 ? 14.668 -3.580 -7.702 1.00 98.06 102 PRO A CA 1
ATOM 796 C C . PRO A 1 102 ? 15.754 -2.615 -7.204 1.00 98.06 102 PRO A C 1
ATOM 798 O O . PRO A 1 102 ? 16.864 -3.046 -6.904 1.00 98.06 102 PRO A O 1
ATOM 801 N N . ASP A 1 103 ? 15.481 -1.314 -7.129 1.00 98.19 103 ASP A N 1
ATOM 802 C CA . ASP A 1 103 ? 16.502 -0.312 -6.853 1.00 98.19 103 ASP A CA 1
ATOM 803 C C . ASP A 1 103 ? 16.727 -0.067 -5.352 1.00 98.19 103 ASP A C 1
ATOM 805 O O . ASP A 1 103 ? 15.893 -0.318 -4.473 1.00 98.19 103 ASP A O 1
ATOM 809 N N . PHE A 1 104 ? 17.845 0.601 -5.087 1.00 98.50 104 PHE A N 1
ATOM 810 C CA . PHE A 1 104 ? 18.196 1.239 -3.825 1.00 98.50 104 PHE A CA 1
ATOM 811 C C . PHE A 1 104 ? 18.159 2.771 -3.948 1.00 98.50 104 PHE A C 1
ATOM 813 O O . PHE A 1 104 ? 18.147 3.335 -5.047 1.00 98.50 104 PHE A O 1
ATOM 820 N N . PHE A 1 105 ? 18.142 3.480 -2.818 1.00 98.56 105 PHE A N 1
ATOM 821 C CA . PHE A 1 105 ? 18.194 4.944 -2.829 1.00 98.56 105 PHE A CA 1
ATOM 822 C C . PHE A 1 105 ? 19.575 5.473 -3.213 1.00 98.56 105 PHE A C 1
ATOM 824 O O . PHE A 1 105 ? 20.589 5.111 -2.617 1.00 98.56 105 PHE A O 1
ATOM 831 N N . VAL A 1 106 ? 19.595 6.426 -4.143 1.00 98.38 106 VAL A N 1
ATOM 832 C CA . VAL A 1 106 ? 20.793 7.178 -4.548 1.00 98.38 106 VAL A CA 1
ATOM 833 C C . VAL A 1 106 ? 20.619 8.674 -4.296 1.00 98.38 106 VAL A C 1
ATOM 835 O O . VAL A 1 106 ? 19.501 9.169 -4.160 1.00 98.38 106 VAL A O 1
ATOM 838 N N . GLU A 1 107 ? 21.720 9.428 -4.256 1.00 98.38 107 GLU A N 1
ATOM 839 C CA . GLU A 1 107 ? 21.715 10.862 -3.916 1.00 98.38 107 GLU A CA 1
ATOM 840 C C . GLU A 1 107 ? 20.771 11.685 -4.807 1.00 98.38 107 GLU A C 1
ATOM 842 O O . GLU A 1 107 ? 20.022 12.538 -4.329 1.00 98.38 107 GLU A O 1
ATOM 847 N N . SER A 1 108 ? 20.706 11.357 -6.100 1.00 97.50 108 SER A N 1
ATOM 848 C CA . SER A 1 108 ? 19.806 12.021 -7.047 1.00 97.50 108 SER A CA 1
ATOM 849 C C . SER A 1 108 ? 18.320 11.808 -6.735 1.00 97.50 108 SER A C 1
ATOM 851 O O . SER A 1 108 ? 17.481 12.448 -7.368 1.00 97.50 108 SER A O 1
ATOM 853 N N . ASN A 1 109 ? 17.952 10.922 -5.805 1.00 97.94 109 ASN A N 1
ATOM 854 C CA . ASN A 1 109 ? 16.574 10.705 -5.356 1.00 97.94 109 ASN A CA 1
ATOM 855 C C . ASN A 1 109 ? 16.143 11.685 -4.256 1.00 97.94 109 ASN A C 1
ATOM 857 O O . ASN A 1 109 ? 14.945 11.950 -4.144 1.00 97.94 109 ASN A O 1
ATOM 861 N N .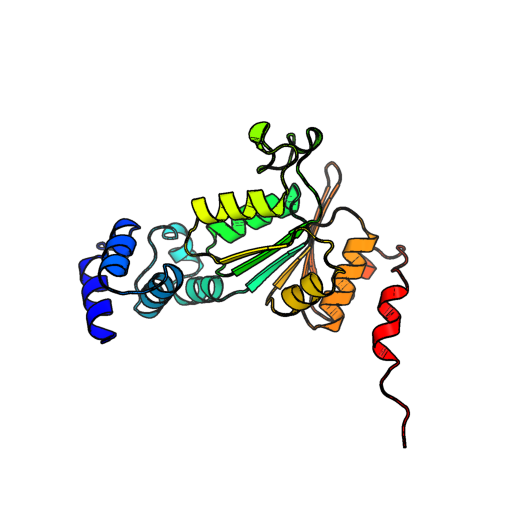 LEU A 1 110 ? 17.090 12.271 -3.509 1.00 97.94 110 LEU A N 1
ATOM 862 C CA . LEU A 1 110 ? 16.822 13.151 -2.360 1.00 97.94 110 LEU A CA 1
ATOM 863 C C . LEU A 1 110 ? 15.948 14.368 -2.710 1.00 97.94 110 LEU A C 1
ATOM 865 O O . LEU A 1 110 ? 15.257 14.901 -1.852 1.00 97.94 110 LEU A O 1
ATOM 869 N N . ASN A 1 111 ? 15.944 14.803 -3.975 1.00 96.38 111 ASN A N 1
ATOM 870 C CA . ASN A 1 111 ? 15.134 15.940 -4.423 1.00 96.38 111 ASN A CA 1
ATOM 871 C C . ASN A 1 111 ? 13.634 15.644 -4.599 1.00 96.38 111 ASN A C 1
ATOM 873 O O . ASN A 1 111 ? 12.867 16.595 -4.725 1.00 96.38 111 ASN A O 1
ATOM 877 N N . ARG A 1 112 ? 13.205 14.373 -4.678 1.00 95.38 112 ARG A N 1
ATOM 878 C CA . ARG A 1 112 ? 11.822 14.044 -5.095 1.00 95.38 112 ARG A CA 1
ATOM 879 C C . ARG A 1 112 ? 11.213 12.771 -4.518 1.00 95.38 112 ARG A C 1
ATOM 881 O O . ARG A 1 112 ? 10.035 12.526 -4.750 1.00 95.38 112 ARG A O 1
ATOM 888 N N . GLN A 1 113 ? 11.989 11.925 -3.847 1.00 97.38 113 GLN A N 1
ATOM 889 C CA . GLN A 1 113 ? 11.480 10.685 -3.258 1.00 97.38 113 GLN A CA 1
ATOM 890 C C . GLN A 1 113 ? 11.435 10.852 -1.741 1.00 97.38 113 GLN A C 1
ATOM 892 O O . GLN A 1 113 ? 12.480 10.972 -1.114 1.00 97.38 113 GLN A O 1
ATOM 897 N N . SER A 1 114 ? 10.240 10.875 -1.147 1.00 93.69 114 SER A N 1
ATOM 898 C CA . SER A 1 114 ? 10.042 11.218 0.273 1.00 93.69 114 SER A CA 1
ATOM 899 C C . SER A 1 114 ? 10.779 10.295 1.250 1.00 93.69 114 SER A C 1
ATOM 901 O O . SER A 1 114 ? 11.180 10.727 2.327 1.00 93.69 114 SER A O 1
ATOM 903 N N . LEU A 1 115 ? 10.984 9.034 0.867 1.00 96.81 115 LEU A N 1
ATOM 904 C CA . LEU A 1 115 ? 11.700 8.033 1.662 1.00 96.81 115 LEU A CA 1
ATOM 905 C C . LEU A 1 115 ? 13.228 8.074 1.464 1.00 96.81 115 LEU A C 1
ATOM 907 O O . LEU A 1 115 ? 13.967 7.460 2.242 1.00 96.81 115 LEU A O 1
ATOM 911 N N . ALA A 1 116 ? 13.715 8.825 0.469 1.00 97.88 116 ALA A N 1
ATOM 912 C CA . ALA A 1 116 ? 15.137 9.060 0.277 1.00 97.88 116 ALA A CA 1
ATOM 913 C C . ALA A 1 116 ? 15.623 10.078 1.314 1.00 97.88 116 ALA A C 1
ATOM 915 O O . ALA A 1 116 ? 15.290 11.260 1.271 1.00 97.88 116 ALA A O 1
ATOM 916 N N . THR A 1 117 ? 16.453 9.617 2.242 1.00 98.06 117 THR A N 1
ATOM 917 C CA . THR A 1 117 ? 17.152 10.461 3.216 1.00 98.06 117 THR A CA 1
ATOM 918 C C . THR A 1 117 ? 18.644 10.173 3.130 1.00 98.06 117 THR A C 1
ATOM 920 O O . THR A 1 117 ? 19.030 9.100 2.664 1.00 98.06 117 THR A O 1
ATOM 923 N N . SER A 1 118 ? 19.499 11.078 3.614 1.00 97.88 118 SER A N 1
ATOM 924 C CA . SER A 1 118 ? 20.948 10.821 3.674 1.00 97.88 118 SER A CA 1
ATOM 925 C C . SER A 1 118 ? 21.283 9.533 4.440 1.00 97.88 118 SER A C 1
ATOM 927 O O . SER A 1 118 ? 22.256 8.869 4.110 1.00 97.88 118 SER A O 1
ATOM 929 N N . ALA A 1 119 ? 20.453 9.151 5.419 1.00 98.12 119 ALA A N 1
ATOM 930 C CA . ALA A 1 119 ? 20.599 7.911 6.183 1.00 98.12 119 ALA A CA 1
ATOM 931 C C . ALA A 1 119 ? 20.131 6.654 5.425 1.00 98.12 119 ALA A C 1
ATOM 933 O O . ALA A 1 119 ? 20.493 5.544 5.806 1.00 98.12 119 ALA A O 1
ATOM 934 N N . ASN A 1 120 ? 19.328 6.814 4.369 1.00 98.38 120 ASN A N 1
ATOM 935 C CA . ASN A 1 120 ? 18.785 5.705 3.585 1.00 98.38 120 ASN A CA 1
ATOM 936 C C . ASN A 1 120 ? 19.539 5.439 2.277 1.00 98.38 120 ASN A C 1
ATOM 938 O O . ASN A 1 120 ? 19.186 4.500 1.569 1.00 98.38 120 ASN A O 1
ATOM 942 N N . LEU A 1 121 ? 20.557 6.234 1.937 1.00 98.56 121 LEU A N 1
ATOM 943 C CA . LEU A 1 121 ? 21.351 6.015 0.727 1.00 98.56 121 LEU A CA 1
ATOM 944 C C . LEU A 1 121 ? 21.994 4.619 0.732 1.00 98.56 121 LEU A C 1
ATOM 946 O O . LEU A 1 121 ? 22.543 4.184 1.742 1.00 98.56 121 LEU A O 1
ATOM 950 N N . GLY A 1 122 ? 21.909 3.919 -0.400 1.00 98.44 122 GLY A N 1
ATOM 951 C CA . GLY A 1 122 ? 22.399 2.548 -0.569 1.00 98.44 122 GLY A CA 1
ATOM 952 C C . GLY A 1 122 ? 21.480 1.457 -0.011 1.00 98.44 122 GLY A C 1
ATOM 953 O O . GLY A 1 122 ? 21.806 0.284 -0.149 1.00 98.44 122 GLY A O 1
ATOM 954 N N . ARG A 1 123 ? 20.344 1.812 0.602 1.00 98.62 123 ARG A N 1
ATOM 955 C CA . ARG A 1 123 ? 19.346 0.846 1.083 1.00 98.62 123 ARG A CA 1
ATOM 956 C C . ARG A 1 123 ? 18.270 0.606 0.030 1.00 98.62 123 ARG A C 1
ATOM 958 O O . ARG A 1 123 ? 17.863 1.550 -0.651 1.00 98.62 123 ARG A O 1
ATOM 965 N N . ASP A 1 124 ? 17.766 -0.622 -0.029 1.00 98.75 124 ASP A N 1
ATOM 966 C CA . ASP A 1 124 ? 16.662 -1.011 -0.910 1.00 98.75 124 ASP A CA 1
ATOM 967 C C . ASP A 1 124 ? 15.432 -0.141 -0.656 1.00 98.75 124 ASP A C 1
ATOM 969 O O . ASP A 1 124 ? 14.995 0.034 0.492 1.00 98.75 124 ASP A O 1
ATOM 973 N N . LYS A 1 125 ? 14.840 0.389 -1.730 1.00 98.75 125 LYS A N 1
ATOM 974 C CA . LYS A 1 125 ? 13.699 1.307 -1.611 1.00 98.75 125 LYS A CA 1
ATOM 975 C C . LYS A 1 125 ? 12.519 0.645 -0.905 1.00 98.75 125 LYS A C 1
ATOM 977 O O . LYS A 1 125 ? 11.933 1.228 0.008 1.00 98.75 125 LYS A O 1
ATOM 982 N N . VAL A 1 126 ? 12.212 -0.593 -1.290 1.00 98.69 126 VAL A N 1
ATOM 983 C CA . VAL A 1 126 ? 11.090 -1.367 -0.741 1.00 98.69 126 VAL A CA 1
ATOM 984 C C . VAL A 1 126 ? 11.281 -1.716 0.735 1.00 98.69 126 VAL A C 1
ATOM 986 O O . VAL A 1 126 ? 10.319 -1.669 1.500 1.00 98.69 126 VAL A O 1
ATOM 989 N N . ALA A 1 127 ? 12.513 -1.999 1.172 1.00 98.69 127 ALA A N 1
ATOM 990 C CA . ALA A 1 127 ? 12.794 -2.332 2.567 1.00 98.69 127 ALA A CA 1
ATOM 991 C C . ALA A 1 127 ? 12.561 -1.119 3.478 1.00 98.69 127 ALA A C 1
ATOM 993 O O . ALA A 1 127 ? 11.848 -1.209 4.478 1.00 98.69 127 ALA A O 1
ATOM 994 N N . VAL A 1 128 ? 13.090 0.042 3.083 1.00 98.69 128 VAL A N 1
ATOM 995 C CA . VAL A 1 128 ? 12.875 1.317 3.785 1.00 98.69 128 VAL A CA 1
ATOM 996 C C . VAL A 1 128 ? 11.394 1.701 3.795 1.00 98.69 128 VAL A C 1
ATOM 998 O O . VAL A 1 128 ? 10.887 2.156 4.822 1.00 98.69 128 VAL A O 1
ATOM 1001 N N . ALA A 1 129 ? 10.685 1.509 2.678 1.00 98.62 129 ALA A N 1
ATOM 1002 C CA . ALA A 1 129 ? 9.247 1.750 2.606 1.00 98.62 129 ALA A CA 1
ATOM 1003 C C . ALA A 1 129 ? 8.491 0.878 3.614 1.00 98.62 129 ALA A C 1
ATOM 1005 O O . ALA A 1 129 ? 7.710 1.401 4.409 1.00 98.62 129 ALA A O 1
ATOM 1006 N N . ALA A 1 130 ? 8.772 -0.425 3.660 1.00 98.69 130 ALA A N 1
ATOM 1007 C CA . ALA A 1 130 ? 8.136 -1.337 4.605 1.00 98.69 130 ALA A CA 1
ATOM 1008 C C . ALA A 1 130 ? 8.429 -0.980 6.071 1.00 98.69 130 ALA A C 1
ATOM 1010 O O . ALA A 1 130 ? 7.518 -1.001 6.899 1.00 98.69 130 ALA A O 1
ATOM 1011 N N . GLU A 1 131 ? 9.666 -0.605 6.405 1.00 98.50 131 GLU A N 1
ATOM 1012 C CA . GLU A 1 131 ? 10.020 -0.115 7.744 1.00 98.50 131 GLU A CA 1
ATOM 1013 C C . GLU A 1 131 ? 9.207 1.121 8.133 1.00 98.50 131 GLU A C 1
ATOM 1015 O O . GLU A 1 131 ? 8.566 1.139 9.186 1.00 98.50 131 GLU A O 1
ATOM 1020 N N . TRP A 1 132 ? 9.183 2.134 7.266 1.00 98.50 132 TRP A N 1
ATOM 1021 C CA . TRP A 1 132 ? 8.412 3.352 7.499 1.00 98.50 132 TRP A CA 1
ATOM 1022 C C . TRP A 1 132 ? 6.912 3.058 7.618 1.00 98.50 132 TRP A C 1
ATOM 1024 O O . TRP A 1 132 ? 6.249 3.552 8.531 1.00 98.50 132 TRP A O 1
ATOM 1034 N N . GLY A 1 133 ? 6.375 2.205 6.745 1.00 98.38 133 GLY A N 1
ATOM 1035 C CA . GLY A 1 133 ? 4.955 1.872 6.720 1.00 98.38 133 GLY A CA 1
ATOM 1036 C C . GLY A 1 133 ? 4.502 1.185 8.005 1.00 98.38 133 GLY A C 1
ATOM 1037 O O . GLY A 1 133 ? 3.482 1.574 8.575 1.00 98.38 133 GLY A O 1
ATOM 1038 N N . ARG A 1 134 ? 5.305 0.252 8.534 1.00 97.25 134 ARG A N 1
ATOM 1039 C CA . ARG A 1 134 ? 5.036 -0.422 9.819 1.00 97.25 134 ARG A CA 1
ATOM 1040 C C . ARG A 1 134 ? 5.080 0.538 11.009 1.00 97.25 134 ARG A C 1
ATOM 1042 O O . ARG A 1 134 ? 4.322 0.354 11.960 1.00 97.25 134 ARG A O 1
ATOM 1049 N N . LEU A 1 135 ? 5.920 1.577 10.960 1.00 96.81 135 LEU A N 1
ATOM 1050 C CA . LEU A 1 135 ? 5.936 2.634 11.980 1.00 96.81 135 LEU A CA 1
ATOM 1051 C C . LEU A 1 135 ? 4.670 3.499 11.927 1.00 96.81 135 LEU A C 1
ATOM 1053 O O . LEU A 1 135 ? 4.128 3.872 12.968 1.00 96.81 135 LEU A O 1
ATOM 1057 N N . VAL A 1 136 ? 4.191 3.820 10.724 1.00 97.56 136 VAL A N 1
ATOM 1058 C CA . VAL A 1 136 ? 3.007 4.669 10.525 1.00 97.56 136 VAL A CA 1
ATOM 1059 C C . VAL A 1 136 ? 1.715 3.915 10.835 1.00 97.56 136 VAL A C 1
ATOM 1061 O O . VAL A 1 136 ? 0.827 4.439 11.520 1.00 97.56 136 VAL A O 1
ATOM 1064 N N . ASN A 1 137 ? 1.588 2.687 10.340 1.00 97.62 137 ASN A N 1
ATOM 1065 C CA . ASN A 1 137 ? 0.385 1.887 10.487 1.00 97.62 137 ASN A CA 1
ATOM 1066 C C . ASN A 1 137 ? 0.703 0.396 10.711 1.00 97.62 137 ASN A C 1
ATOM 1068 O O . ASN A 1 137 ? 0.773 -0.366 9.749 1.00 97.62 137 ASN A O 1
ATOM 1072 N N . PRO A 1 138 ? 0.835 -0.051 11.975 1.00 93.94 138 PRO A N 1
ATOM 1073 C CA . PRO A 1 138 ? 1.197 -1.435 12.302 1.00 93.94 138 PRO A CA 1
ATOM 1074 C C . PRO A 1 138 ? 0.091 -2.463 12.002 1.00 93.94 138 PRO A C 1
ATOM 1076 O O . PRO A 1 138 ? 0.304 -3.659 12.172 1.00 93.94 138 PRO A O 1
ATOM 1079 N N . VAL A 1 139 ? -1.094 -2.007 11.587 1.00 95.75 139 VAL A N 1
ATOM 1080 C CA . VAL A 1 139 ? -2.220 -2.868 11.199 1.00 95.75 139 VAL A CA 1
ATOM 1081 C C . VAL A 1 139 ? -2.032 -3.450 9.794 1.00 95.75 139 VAL A C 1
ATOM 1083 O O . VAL A 1 139 ? -2.579 -4.507 9.481 1.00 95.75 139 VAL A O 1
ATOM 1086 N N . ILE A 1 140 ? -1.286 -2.748 8.942 1.00 96.81 140 ILE A N 1
ATOM 1087 C CA . ILE A 1 140 ? -1.130 -3.096 7.533 1.00 96.81 140 ILE A CA 1
ATOM 1088 C C . ILE A 1 140 ? -0.029 -4.135 7.377 1.00 96.81 140 ILE A C 1
ATOM 1090 O O . ILE A 1 140 ? 1.054 -4.001 7.947 1.00 96.81 140 ILE A O 1
ATOM 1094 N N . ASP A 1 141 ? -0.309 -5.140 6.554 1.00 98.00 141 ASP A N 1
ATOM 1095 C CA . ASP A 1 141 ? 0.701 -6.075 6.088 1.00 98.00 141 ASP A CA 1
ATOM 1096 C C . ASP A 1 141 ? 1.449 -5.482 4.890 1.00 98.00 141 ASP A C 1
ATOM 1098 O O . ASP A 1 141 ? 0.828 -4.979 3.952 1.00 98.00 141 ASP A O 1
ATOM 1102 N N . ILE A 1 142 ? 2.779 -5.481 4.944 1.00 98.62 142 ILE A N 1
ATOM 1103 C CA . ILE A 1 142 ? 3.618 -4.868 3.910 1.00 98.62 142 ILE A CA 1
ATOM 1104 C C . ILE A 1 142 ? 4.660 -5.883 3.475 1.00 98.62 142 ILE A C 1
ATOM 1106 O O . ILE A 1 142 ? 5.538 -6.253 4.267 1.00 98.62 142 ILE A O 1
ATOM 1110 N N . GLU A 1 143 ? 4.563 -6.254 2.205 1.00 98.50 143 GLU A N 1
ATOM 1111 C CA . GLU A 1 143 ? 5.385 -7.230 1.506 1.00 98.50 143 GLU A C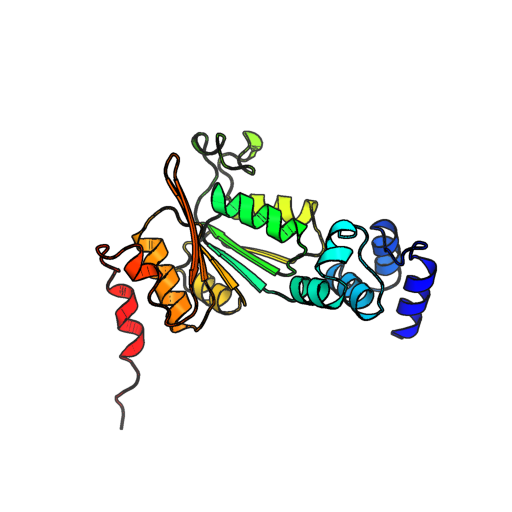A 1
ATOM 1112 C C . GLU A 1 143 ? 6.330 -6.499 0.535 1.00 98.50 143 GLU A C 1
ATOM 1114 O O . GLU A 1 143 ? 5.922 -6.096 -0.559 1.00 98.50 143 GLU A O 1
ATOM 1119 N N . PRO A 1 144 ? 7.585 -6.239 0.944 1.00 98.62 144 PRO A N 1
ATOM 1120 C CA . PRO A 1 144 ? 8.581 -5.636 0.071 1.00 98.62 144 PRO A CA 1
ATOM 1121 C C . PRO A 1 144 ? 9.277 -6.700 -0.788 1.00 98.62 144 PRO A C 1
ATOM 1123 O O . PRO A 1 144 ? 9.907 -7.605 -0.244 1.00 98.62 144 PRO A O 1
ATOM 1126 N N . LEU A 1 145 ? 9.255 -6.544 -2.112 1.00 98.44 145 LEU A N 1
ATOM 1127 C CA . LEU A 1 145 ? 10.017 -7.374 -3.049 1.00 98.44 145 LEU A CA 1
ATOM 1128 C C . LEU A 1 145 ? 11.065 -6.527 -3.775 1.00 98.44 145 LEU A C 1
ATOM 1130 O O . LEU A 1 145 ? 10.744 -5.705 -4.636 1.00 98.44 145 LEU A O 1
ATOM 1134 N N . ASN A 1 146 ? 12.339 -6.725 -3.424 1.00 98.19 146 ASN A N 1
ATOM 1135 C CA . ASN A 1 146 ? 13.458 -6.053 -4.088 1.00 98.19 146 ASN A CA 1
ATOM 1136 C C . ASN A 1 146 ? 13.849 -6.811 -5.363 1.00 98.19 146 ASN A C 1
ATOM 1138 O O . ASN A 1 146 ? 14.877 -7.476 -5.431 1.00 98.19 146 ASN A O 1
ATOM 1142 N N . GLN A 1 147 ? 12.953 -6.797 -6.345 1.00 97.44 147 GLN A N 1
ATOM 1143 C CA . GLN A 1 147 ? 13.095 -7.523 -7.602 1.00 97.44 147 GLN A CA 1
ATOM 1144 C C . GLN A 1 147 ? 12.416 -6.744 -8.732 1.00 97.44 147 GLN A C 1
ATOM 1146 O O . GLN A 1 147 ? 11.640 -5.817 -8.497 1.00 97.44 147 GLN A O 1
ATOM 1151 N N . VAL A 1 148 ? 12.703 -7.130 -9.973 1.00 97.00 148 VAL A N 1
ATOM 1152 C CA . VAL A 1 148 ? 11.895 -6.712 -11.123 1.00 97.00 148 VAL A CA 1
ATOM 1153 C C . VAL A 1 148 ? 10.552 -7.443 -11.086 1.00 97.00 148 VAL A C 1
ATOM 1155 O O . VAL A 1 148 ? 10.501 -8.603 -10.684 1.00 97.00 148 VAL A O 1
ATOM 1158 N N . PHE A 1 149 ? 9.465 -6.799 -11.517 1.00 97.00 149 PHE A N 1
ATOM 1159 C CA . PHE A 1 149 ? 8.130 -7.415 -11.460 1.00 97.00 149 PHE A CA 1
ATOM 1160 C C . PHE A 1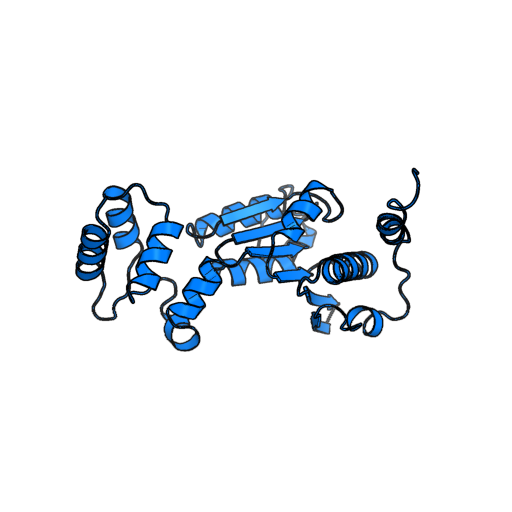 149 ? 7.973 -8.616 -12.403 1.00 97.00 149 PHE A C 1
ATOM 1162 O O . PHE A 1 149 ? 7.047 -9.397 -12.234 1.00 97.00 149 PHE A O 1
ATOM 1169 N N . GLN A 1 150 ? 8.873 -8.757 -13.380 1.00 95.56 150 GLN A N 1
ATOM 1170 C CA . GLN A 1 150 ? 8.950 -9.901 -14.285 1.00 95.56 150 GLN A CA 1
ATOM 1171 C C . GLN A 1 150 ? 9.578 -11.149 -13.640 1.00 95.56 150 GLN A C 1
ATOM 1173 O O . GLN A 1 150 ? 9.697 -12.178 -14.303 1.00 95.56 150 GLN A O 1
ATOM 1178 N N . SER A 1 151 ? 10.058 -11.086 -12.391 1.00 95.44 151 SER A N 1
ATOM 1179 C CA . SER A 1 151 ? 10.494 -12.306 -11.711 1.00 95.44 151 SER A CA 1
ATOM 1180 C C . SER A 1 151 ? 9.284 -13.192 -11.406 1.00 95.44 151 SER A C 1
ATOM 1182 O O . SER A 1 151 ? 8.217 -12.689 -11.070 1.00 95.44 151 SER A O 1
ATOM 1184 N N . SER A 1 152 ? 9.460 -14.516 -11.489 1.00 94.38 152 SER A N 1
ATOM 1185 C CA . SER A 1 152 ? 8.380 -15.475 -11.186 1.00 94.38 152 SER A CA 1
ATOM 1186 C C . SER A 1 152 ? 7.724 -15.224 -9.824 1.00 94.38 152 SER A C 1
ATOM 1188 O O . SER A 1 152 ? 6.506 -15.174 -9.734 1.00 94.38 152 SER A O 1
ATOM 1190 N N . GLU A 1 153 ? 8.524 -14.970 -8.785 1.00 94.69 153 GLU A N 1
ATOM 1191 C CA . GLU A 1 153 ? 8.021 -14.643 -7.449 1.00 94.69 153 GLU A CA 1
ATOM 1192 C C . GLU A 1 153 ? 7.200 -13.345 -7.432 1.00 94.69 153 GLU A C 1
ATOM 1194 O O . GLU A 1 153 ? 6.119 -13.310 -6.846 1.00 94.69 153 GLU A O 1
ATOM 1199 N N . ALA A 1 154 ? 7.688 -12.275 -8.070 1.00 94.62 154 ALA A N 1
ATOM 1200 C CA . ALA A 1 154 ? 6.983 -10.998 -8.080 1.00 94.62 154 ALA A CA 1
ATOM 1201 C C . ALA A 1 154 ? 5.684 -11.067 -8.890 1.00 94.62 154 ALA A C 1
ATOM 1203 O O . ALA A 1 154 ? 4.677 -10.501 -8.463 1.00 94.62 154 ALA A O 1
ATOM 1204 N N . GLU A 1 155 ? 5.695 -11.777 -10.019 1.00 95.31 155 GLU A N 1
ATOM 1205 C CA . GLU A 1 155 ? 4.502 -12.035 -10.821 1.00 95.31 155 GLU A CA 1
ATOM 1206 C C . GLU A 1 155 ? 3.481 -12.840 -10.010 1.00 95.31 155 GLU A C 1
ATOM 1208 O O . GLU A 1 155 ? 2.359 -12.369 -9.831 1.00 95.31 155 GLU A O 1
ATOM 1213 N N . ASP A 1 156 ? 3.881 -13.968 -9.414 1.00 96.75 156 ASP A N 1
ATOM 1214 C CA . ASP A 1 156 ? 3.003 -14.810 -8.591 1.00 96.75 156 ASP A CA 1
ATOM 1215 C C . ASP A 1 156 ? 2.322 -14.006 -7.473 1.00 96.75 156 ASP A C 1
ATOM 1217 O O . ASP A 1 156 ? 1.107 -14.112 -7.284 1.00 96.75 156 ASP A O 1
ATOM 1221 N N . GLN A 1 157 ? 3.067 -13.151 -6.762 1.00 97.50 157 GLN A N 1
ATOM 1222 C CA . GLN A 1 157 ? 2.490 -12.308 -5.709 1.00 97.50 157 GLN A CA 1
ATOM 1223 C C . GLN A 1 157 ? 1.577 -11.214 -6.261 1.00 97.50 157 GLN A C 1
ATOM 1225 O O . GLN A 1 157 ? 0.503 -10.959 -5.699 1.00 97.50 157 GLN A O 1
ATOM 1230 N N . LEU A 1 158 ? 1.957 -10.582 -7.372 1.00 97.31 158 LEU A N 1
ATOM 1231 C CA . LEU A 1 158 ? 1.156 -9.551 -8.030 1.00 97.31 158 LEU A CA 1
ATOM 1232 C C . LEU A 1 158 ? -0.212 -10.099 -8.442 1.00 97.31 158 LEU A C 1
ATOM 1234 O O . LEU A 1 158 ? -1.221 -9.421 -8.240 1.00 97.31 158 LEU A O 1
ATOM 1238 N N . LEU A 1 159 ? -0.271 -11.344 -8.921 1.00 96.69 159 LEU A N 1
ATOM 1239 C CA . LEU A 1 159 ? -1.517 -12.013 -9.309 1.00 96.69 159 LEU A CA 1
ATOM 1240 C C . LEU A 1 159 ? -2.473 -12.289 -8.136 1.00 96.69 159 LEU A C 1
ATOM 1242 O O . LEU A 1 159 ? -3.654 -12.549 -8.362 1.00 96.69 159 LEU A O 1
ATOM 1246 N N . THR A 1 160 ? -2.008 -12.192 -6.886 1.00 97.62 160 THR A N 1
ATOM 1247 C CA . THR A 1 160 ? -2.865 -12.299 -5.690 1.00 97.62 160 THR A CA 1
ATOM 1248 C C . THR A 1 160 ? -3.525 -10.980 -5.275 1.00 97.62 160 THR A C 1
ATOM 1250 O O . THR A 1 160 ? -4.254 -10.951 -4.279 1.00 97.62 160 THR A O 1
ATOM 1253 N N . CYS A 1 161 ? -3.228 -9.874 -5.963 1.00 98.50 161 CYS A N 1
ATOM 1254 C CA . CYS A 1 161 ? -3.716 -8.544 -5.606 1.00 98.50 161 CYS A CA 1
ATOM 1255 C C . CYS A 1 161 ? -5.048 -8.200 -6.290 1.00 98.50 161 CYS A C 1
ATOM 1257 O O . CYS A 1 161 ? -5.338 -8.644 -7.394 1.00 98.50 161 CYS A O 1
ATOM 1259 N N . ASP A 1 162 ? -5.840 -7.343 -5.647 1.00 98.00 162 ASP A N 1
ATOM 1260 C CA . ASP A 1 162 ? -7.124 -6.852 -6.161 1.00 98.00 162 ASP A CA 1
ATOM 1261 C C . ASP A 1 162 ? -6.954 -5.677 -7.145 1.00 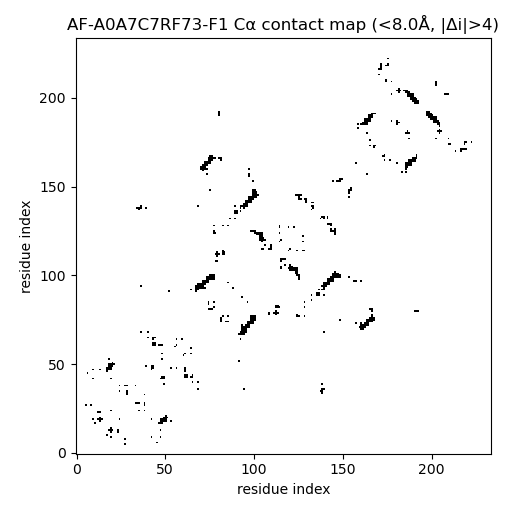98.00 162 ASP A C 1
ATOM 1263 O O . ASP A 1 162 ? -7.816 -5.413 -7.986 1.00 98.00 162 ASP A O 1
ATOM 1267 N N . LEU A 1 163 ? -5.864 -4.917 -6.998 1.00 98.25 163 LEU A N 1
ATOM 1268 C CA . LEU A 1 163 ? -5.585 -3.685 -7.735 1.00 98.25 163 LEU A CA 1
ATOM 1269 C C . LEU A 1 163 ? -4.076 -3.480 -7.869 1.00 98.25 163 LEU A C 1
ATOM 1271 O O . LEU A 1 163 ? -3.335 -3.670 -6.902 1.00 98.25 163 LEU A O 1
ATOM 1275 N N . VAL A 1 164 ? -3.636 -3.016 -9.037 1.00 98.75 164 VAL A N 1
ATOM 1276 C CA . VAL A 1 164 ? -2.227 -2.721 -9.316 1.00 98.75 164 VAL A CA 1
ATOM 1277 C C . VAL A 1 164 ? -2.054 -1.232 -9.603 1.00 98.75 164 VAL A C 1
ATOM 1279 O O . VAL A 1 164 ? -2.805 -0.652 -10.386 1.00 98.75 164 VAL A O 1
ATOM 1282 N N . PHE A 1 165 ? -1.057 -0.602 -8.988 1.00 98.81 165 PHE A N 1
ATOM 1283 C CA . PHE A 1 165 ? -0.578 0.732 -9.340 1.00 98.81 165 PHE A CA 1
ATOM 1284 C C . PHE A 1 165 ? 0.716 0.625 -10.145 1.00 98.81 165 PHE A C 1
ATOM 1286 O O . PHE A 1 165 ? 1.698 0.048 -9.679 1.00 98.81 165 PHE A O 1
ATOM 1293 N N . ASP A 1 166 ? 0.726 1.234 -11.327 1.00 98.44 166 ASP A N 1
ATOM 1294 C CA . ASP A 1 166 ? 1.932 1.433 -12.126 1.00 98.44 166 ASP A CA 1
ATOM 1295 C C . ASP A 1 166 ? 2.565 2.785 -11.787 1.00 98.44 166 ASP A C 1
ATOM 1297 O O . ASP A 1 166 ? 1.974 3.847 -12.015 1.00 98.44 166 ASP A O 1
ATOM 1301 N N . ALA A 1 167 ? 3.778 2.712 -11.241 1.00 97.69 167 ALA A N 1
ATOM 1302 C CA . ALA A 1 167 ? 4.656 3.834 -10.950 1.00 97.69 167 ALA A CA 1
ATOM 1303 C C . ALA A 1 167 ? 6.051 3.655 -11.584 1.00 97.69 167 ALA A C 1
ATOM 1305 O O . ALA A 1 167 ? 7.042 4.189 -11.071 1.00 97.69 167 ALA A O 1
ATOM 1306 N N . LEU A 1 168 ? 6.129 2.919 -12.699 1.00 96.88 168 LEU A N 1
ATOM 1307 C CA . LEU A 1 168 ? 7.353 2.671 -13.459 1.00 96.88 168 LEU A CA 1
ATOM 1308 C C . LEU A 1 168 ? 7.790 3.917 -14.239 1.00 96.88 168 LEU A C 1
ATOM 1310 O O . LEU A 1 168 ? 6.988 4.786 -14.597 1.00 96.88 168 LEU A O 1
ATOM 1314 N N . ASP A 1 169 ? 9.076 4.011 -14.560 1.00 91.81 169 ASP A N 1
ATOM 1315 C CA . ASP A 1 169 ? 9.679 5.179 -15.211 1.00 91.81 169 ASP A CA 1
ATOM 1316 C C . ASP A 1 169 ? 9.960 4.999 -16.713 1.00 91.81 169 ASP A C 1
ATOM 1318 O O . ASP A 1 169 ? 10.201 5.991 -17.403 1.00 91.81 169 ASP A O 1
ATOM 1322 N N . SER A 1 170 ? 9.827 3.781 -17.250 1.00 93.31 170 SER A N 1
ATOM 1323 C CA . SER A 1 170 ? 10.015 3.491 -18.675 1.00 93.31 170 SER A CA 1
ATOM 1324 C C . SER A 1 170 ? 8.722 3.045 -19.364 1.00 93.31 170 SER A C 1
ATOM 1326 O O . SER A 1 170 ? 7.934 2.271 -18.827 1.00 93.31 170 SER A O 1
ATOM 1328 N N . ILE A 1 171 ? 8.493 3.533 -20.588 1.00 93.94 171 ILE A N 1
ATOM 1329 C CA . ILE A 1 171 ? 7.301 3.180 -21.379 1.00 93.94 171 ILE A CA 1
ATOM 1330 C C . ILE A 1 171 ? 7.217 1.668 -21.669 1.00 93.94 171 ILE A C 1
ATOM 1332 O O . ILE A 1 171 ? 6.129 1.121 -21.485 1.00 93.94 171 ILE A O 1
ATOM 1336 N N . PRO A 1 172 ? 8.305 0.966 -22.054 1.00 93.94 172 PRO A N 1
ATOM 1337 C CA . PRO A 1 172 ? 8.244 -0.479 -22.284 1.00 93.94 172 PRO A CA 1
ATOM 1338 C C . PRO A 1 172 ? 7.762 -1.261 -21.056 1.00 93.94 172 PRO A C 1
ATOM 1340 O O . PRO A 1 172 ? 6.821 -2.041 -21.169 1.00 93.94 172 PRO A O 1
ATOM 1343 N N . ALA A 1 173 ? 8.312 -0.978 -19.870 1.00 94.75 173 ALA A N 1
ATOM 1344 C CA . ALA A 1 173 ? 7.924 -1.671 -18.641 1.00 94.75 173 ALA A CA 1
ATOM 1345 C C . ALA A 1 173 ? 6.453 -1.408 -18.259 1.00 94.75 173 ALA A C 1
ATOM 1347 O O . ALA A 1 173 ? 5.751 -2.320 -17.829 1.00 94.75 173 ALA A O 1
ATOM 1348 N N . ARG A 1 174 ? 5.953 -0.181 -18.479 1.00 95.94 174 ARG A N 1
ATOM 1349 C CA . ARG A 1 174 ? 4.531 0.168 -18.273 1.00 95.94 174 ARG A CA 1
ATOM 1350 C C . ARG A 1 174 ? 3.603 -0.647 -19.172 1.00 95.94 174 ARG A C 1
ATOM 1352 O O . ARG A 1 174 ? 2.531 -1.064 -18.741 1.00 95.94 174 ARG A O 1
ATOM 1359 N N . LEU A 1 175 ? 3.994 -0.859 -20.430 1.00 95.81 175 LEU A N 1
ATOM 1360 C CA . LEU A 1 175 ? 3.216 -1.658 -21.377 1.00 95.81 175 LEU A CA 1
ATOM 1361 C C . LEU A 1 175 ? 3.266 -3.152 -21.048 1.00 95.81 175 LEU A C 1
ATOM 1363 O O . LEU A 1 175 ? 2.230 -3.808 -21.119 1.00 95.81 175 LEU A O 1
ATOM 1367 N N . GLU A 1 176 ? 4.421 -3.675 -20.635 1.00 95.44 176 GLU A N 1
ATOM 1368 C CA . GLU A 1 176 ? 4.548 -5.058 -20.156 1.00 95.44 176 GLU A CA 1
ATOM 1369 C C . GLU A 1 176 ? 3.654 -5.314 -18.937 1.00 95.44 176 GLU A C 1
ATOM 1371 O O . GLU A 1 176 ? 2.872 -6.266 -18.937 1.00 95.44 176 GLU A O 1
ATOM 1376 N N . LEU A 1 177 ? 3.685 -4.420 -17.942 1.00 97.44 177 LEU A N 1
ATOM 1377 C CA . LEU A 1 177 ? 2.820 -4.502 -16.766 1.00 97.44 177 LEU A CA 1
ATOM 1378 C C . LEU A 1 177 ? 1.334 -4.400 -17.135 1.00 97.44 177 LEU A C 1
ATOM 1380 O O . LEU A 1 177 ? 0.508 -5.138 -16.598 1.00 97.44 177 LEU A O 1
ATOM 1384 N N . ALA A 1 178 ? 0.981 -3.516 -18.072 1.00 97.06 178 ALA A N 1
ATOM 1385 C CA . ALA A 1 178 ? -0.389 -3.396 -18.561 1.00 97.06 178 ALA A CA 1
ATOM 1386 C C . ALA A 1 178 ? -0.887 -4.676 -19.236 1.00 97.06 178 ALA A C 1
ATOM 1388 O O . ALA A 1 178 ? -2.021 -5.078 -18.992 1.00 97.06 178 ALA A O 1
ATOM 1389 N N . LEU A 1 179 ? -0.052 -5.330 -20.045 1.00 95.62 179 LEU A N 1
ATOM 1390 C CA . LEU A 1 179 ? -0.397 -6.604 -20.677 1.00 95.62 179 LEU A CA 1
ATOM 1391 C C . LEU A 1 179 ? -0.499 -7.742 -19.667 1.00 95.62 179 LEU A C 1
ATOM 1393 O O . LEU A 1 179 ? -1.383 -8.584 -19.804 1.00 95.62 179 LEU A O 1
ATOM 1397 N N . LEU A 1 180 ? 0.380 -7.774 -18.663 1.00 96.00 180 LEU A N 1
ATOM 1398 C CA . LEU A 1 180 ? 0.276 -8.721 -17.556 1.00 96.00 180 LEU A CA 1
ATOM 1399 C C . LEU A 1 180 ? -1.069 -8.547 -16.834 1.00 96.00 180 LEU A C 1
ATOM 1401 O O . LEU A 1 180 ? -1.833 -9.500 -16.713 1.00 96.00 180 LEU A O 1
ATOM 1405 N N . CYS A 1 181 ? -1.415 -7.320 -16.438 1.00 97.50 181 CYS A N 1
ATOM 1406 C CA . CYS A 1 181 ? -2.691 -7.046 -15.774 1.00 97.50 181 CYS A CA 1
ATOM 1407 C C . CYS A 1 181 ? -3.893 -7.419 -16.655 1.00 97.50 181 CYS A C 1
ATOM 1409 O O . CYS A 1 181 ? -4.853 -8.009 -16.165 1.00 97.50 181 CYS A O 1
ATOM 1411 N N . ASP A 1 182 ? -3.831 -7.123 -17.956 1.00 96.62 182 ASP A N 1
ATOM 1412 C CA . ASP A 1 182 ? -4.886 -7.451 -18.918 1.00 96.62 182 ASP A CA 1
ATOM 1413 C C . ASP A 1 182 ? -5.120 -8.965 -19.027 1.00 96.62 182 ASP A C 1
ATOM 1415 O O . ASP A 1 182 ? -6.254 -9.424 -18.875 1.00 96.62 182 ASP A O 1
ATOM 1419 N N . ARG A 1 183 ? -4.046 -9.756 -19.187 1.00 95.94 183 ARG A N 1
ATOM 1420 C CA . ARG A 1 183 ? -4.119 -11.228 -19.271 1.00 95.94 183 ARG A CA 1
ATOM 1421 C C . ARG A 1 183 ? -4.726 -11.871 -18.029 1.00 95.94 183 ARG A C 1
ATOM 1423 O O . ARG A 1 183 ? -5.390 -12.897 -18.143 1.00 95.94 183 ARG A O 1
ATOM 1430 N N . HIS A 1 184 ? -4.501 -11.274 -16.863 1.00 96.25 184 HIS A N 1
ATOM 1431 C CA . HIS A 1 184 ? -4.952 -11.806 -15.578 1.00 96.25 184 HIS A CA 1
ATOM 1432 C C . HIS A 1 184 ? -6.193 -11.098 -15.024 1.00 96.25 184 HIS A C 1
ATOM 1434 O O . HIS A 1 184 ? -6.577 -11.329 -13.880 1.00 96.25 184 HIS A O 1
ATOM 1440 N N . ASN A 1 185 ? -6.861 -10.276 -15.842 1.00 96.62 185 ASN A N 1
ATOM 1441 C CA . ASN A 1 185 ? -8.092 -9.574 -15.481 1.00 96.62 185 ASN A CA 1
ATOM 1442 C C . ASN A 1 185 ? -7.948 -8.686 -14.224 1.00 96.62 185 ASN A C 1
ATOM 1444 O O . ASN A 1 185 ? -8.876 -8.558 -13.423 1.00 96.62 185 ASN A O 1
ATOM 1448 N N . LEU A 1 186 ? -6.782 -8.055 -14.067 1.00 97.44 186 LEU A N 1
ATOM 1449 C CA . LEU A 1 186 ? -6.469 -7.136 -12.977 1.00 97.44 186 LEU A CA 1
ATOM 1450 C C . LEU A 1 186 ? -6.726 -5.689 -13.391 1.00 97.44 186 LEU A C 1
ATOM 1452 O O . LEU A 1 186 ? -6.375 -5.246 -14.486 1.00 97.44 186 LEU A O 1
ATOM 1456 N N . MET A 1 187 ? -7.317 -4.922 -12.478 1.00 98.00 187 MET A N 1
ATOM 1457 C CA . MET A 1 187 ? -7.456 -3.481 -12.648 1.00 98.00 187 MET A CA 1
ATOM 1458 C C . MET A 1 187 ? -6.095 -2.808 -12.447 1.00 98.00 187 MET A C 1
ATOM 1460 O O . MET A 1 187 ? -5.449 -3.000 -11.415 1.00 98.00 187 MET A O 1
ATOM 1464 N N . LEU A 1 188 ? -5.696 -1.970 -13.403 1.00 98.56 188 LEU A N 1
ATOM 1465 C CA . LEU A 1 188 ? -4.455 -1.204 -13.339 1.00 98.56 188 LEU A CA 1
ATOM 1466 C C . LEU A 1 188 ? -4.754 0.292 -13.204 1.00 98.56 188 LEU A C 1
ATOM 1468 O O . LEU A 1 188 ? -5.539 0.862 -13.962 1.00 98.56 188 LEU A O 1
ATOM 1472 N N . ILE A 1 189 ? -4.096 0.956 -12.261 1.00 98.44 189 ILE A N 1
ATOM 1473 C CA . ILE A 1 189 ? -4.055 2.414 -12.155 1.00 98.44 189 ILE A CA 1
ATOM 1474 C C . ILE A 1 189 ? -2.687 2.871 -12.639 1.00 98.44 189 ILE A C 1
ATOM 1476 O O . ILE A 1 189 ? -1.685 2.710 -11.948 1.00 98.44 189 ILE A O 1
ATOM 1480 N N . HIS A 1 190 ? -2.652 3.441 -13.838 1.00 98.06 190 HIS A N 1
ATOM 1481 C CA . HIS A 1 190 ? -1.426 3.951 -14.430 1.00 98.06 190 HIS A CA 1
ATOM 1482 C C . HIS A 1 190 ? -1.208 5.410 -14.040 1.00 98.06 190 HIS A C 1
ATOM 1484 O O . HIS A 1 190 ? -2.102 6.242 -14.223 1.00 98.06 190 HIS A O 1
ATOM 1490 N N . GLY A 1 191 ? -0.009 5.719 -13.546 1.00 96.88 191 GLY A N 1
ATOM 1491 C CA . GLY A 1 191 ? 0.456 7.079 -13.326 1.00 96.88 191 GLY A CA 1
ATOM 1492 C C . GLY A 1 191 ? 1.822 7.319 -13.963 1.00 96.88 191 GLY A C 1
ATOM 1493 O O . GLY A 1 191 ? 2.684 6.446 -13.982 1.00 96.88 191 GLY A O 1
ATOM 1494 N N . ALA A 1 192 ? 2.051 8.531 -14.461 1.00 95.38 192 ALA A N 1
ATOM 1495 C CA . ALA A 1 192 ? 3.392 8.961 -14.845 1.00 95.38 192 ALA A CA 1
ATOM 1496 C C . ALA A 1 192 ? 3.578 10.464 -14.662 1.00 95.38 192 ALA A C 1
ATOM 1498 O O . ALA A 1 192 ? 2.623 11.240 -14.715 1.00 95.38 192 ALA A O 1
ATOM 1499 N N . VAL A 1 193 ? 4.835 10.866 -14.492 1.00 93.31 193 VAL A N 1
ATOM 1500 C CA . VAL A 1 193 ? 5.250 12.267 -14.397 1.00 93.31 193 VAL A CA 1
ATOM 1501 C C . VAL A 1 193 ? 6.463 12.478 -15.297 1.00 93.31 193 VAL A C 1
ATOM 1503 O O . VAL A 1 193 ? 7.405 11.687 -15.262 1.00 93.31 193 VAL A O 1
ATOM 1506 N N . ALA A 1 194 ? 6.446 13.541 -16.099 1.00 90.19 194 ALA A N 1
ATOM 1507 C CA . ALA A 1 194 ? 7.559 13.951 -16.949 1.00 90.19 194 ALA A CA 1
ATOM 1508 C C . ALA A 1 194 ? 7.642 15.484 -16.991 1.00 90.19 194 ALA A C 1
ATOM 1510 O O . ALA A 1 194 ? 6.814 16.154 -17.611 1.00 90.19 194 ALA A O 1
ATOM 1511 N N . GLY A 1 195 ? 8.643 16.052 -16.313 1.00 90.75 195 GLY A N 1
ATOM 1512 C CA . GLY A 1 195 ? 8.787 17.504 -16.182 1.00 90.75 195 GLY A CA 1
ATOM 1513 C C . GLY A 1 195 ? 7.556 18.137 -15.526 1.00 90.75 195 GLY A C 1
ATOM 1514 O O . GLY A 1 195 ? 7.246 17.841 -14.377 1.00 90.75 195 GLY A O 1
ATOM 1515 N N . TRP A 1 196 ? 6.853 18.992 -16.271 1.00 94.50 196 TRP A N 1
ATOM 1516 C CA . TRP A 1 196 ? 5.650 19.707 -15.820 1.00 94.50 196 TRP A CA 1
ATOM 1517 C C . TRP A 1 196 ? 4.340 18.951 -16.064 1.00 94.50 196 TRP A C 1
ATOM 1519 O O . TRP A 1 196 ? 3.268 19.458 -15.741 1.00 94.50 196 TRP A O 1
ATOM 1529 N N . TYR A 1 197 ? 4.411 17.759 -16.655 1.00 94.31 197 TYR A N 1
ATOM 1530 C CA . TYR A 1 197 ? 3.242 16.978 -17.030 1.00 94.31 197 TYR A CA 1
ATOM 1531 C C . TYR A 1 197 ? 3.064 15.796 -16.088 1.00 94.31 197 TYR A C 1
ATOM 1533 O O . TYR A 1 197 ? 4.018 15.082 -15.774 1.00 94.31 197 TYR A O 1
ATOM 1541 N N . GLY A 1 198 ? 1.820 15.579 -15.676 1.00 94.06 198 GLY A N 1
ATOM 1542 C CA . GLY A 1 198 ? 1.384 14.392 -14.959 1.00 94.06 198 GLY A CA 1
ATOM 1543 C C . GLY A 1 198 ? 0.219 13.743 -15.693 1.00 94.06 198 GLY A C 1
ATOM 1544 O O . GLY A 1 198 ? -0.590 14.429 -16.319 1.00 94.06 198 GLY A O 1
ATOM 1545 N N . GLN A 1 199 ? 0.129 12.424 -15.604 1.00 94.00 199 GLN A N 1
ATOM 1546 C CA . GLN A 1 199 ? -0.989 11.653 -16.130 1.00 94.00 199 GLN A CA 1
ATOM 1547 C C . GLN A 1 199 ? -1.427 10.603 -15.116 1.00 94.00 199 GLN A C 1
ATOM 1549 O O . GLN A 1 199 ? -0.601 10.048 -14.391 1.00 94.00 199 GLN A O 1
ATOM 1554 N N . ALA A 1 200 ? -2.730 10.340 -15.087 1.00 96.38 200 ALA A N 1
ATOM 1555 C CA . ALA A 1 200 ? -3.337 9.286 -14.292 1.00 96.38 200 ALA A CA 1
ATOM 1556 C C . ALA A 1 200 ? -4.514 8.691 -15.070 1.00 96.38 200 ALA A C 1
ATOM 1558 O O . ALA A 1 200 ? -5.350 9.428 -15.598 1.00 96.38 200 ALA A O 1
ATOM 1559 N N . VAL A 1 201 ? -4.589 7.366 -15.153 1.00 96.88 201 VAL A N 1
ATOM 1560 C CA . VAL A 1 201 ? -5.657 6.671 -15.875 1.00 96.88 201 VAL A CA 1
ATOM 1561 C C . VAL A 1 201 ? -5.983 5.341 -15.211 1.00 96.88 201 VAL A C 1
ATOM 1563 O O . VAL A 1 201 ? -5.103 4.589 -14.802 1.00 96.88 201 VAL A O 1
ATOM 1566 N N . SER A 1 202 ? -7.274 5.035 -15.134 1.00 97.81 202 SER A N 1
ATOM 1567 C CA . SER A 1 202 ? -7.755 3.702 -14.795 1.00 97.81 202 SER A CA 1
ATOM 1568 C C . SER A 1 202 ? -7.829 2.837 -16.051 1.00 97.81 202 SER A C 1
ATOM 1570 O O . SER A 1 202 ? -8.513 3.174 -17.025 1.00 97.81 202 SER A O 1
ATOM 1572 N N . VAL A 1 203 ? -7.136 1.710 -16.040 1.00 97.75 203 VAL A N 1
ATOM 1573 C CA . VAL A 1 203 ? -7.030 0.757 -17.142 1.00 97.75 203 VAL A CA 1
ATOM 1574 C C . VAL A 1 203 ? -7.736 -0.515 -16.700 1.00 97.75 203 VAL A C 1
ATOM 1576 O O . VAL A 1 203 ? -7.190 -1.337 -15.973 1.00 97.75 203 VAL A O 1
ATOM 1579 N N . ALA A 1 204 ? -8.995 -0.631 -17.115 1.00 97.06 204 ALA A N 1
ATOM 1580 C CA . ALA A 1 204 ? -9.753 -1.854 -16.920 1.00 97.06 204 ALA A CA 1
ATOM 1581 C C . ALA A 1 204 ? -9.266 -2.936 -17.901 1.00 97.06 204 ALA A C 1
ATOM 1583 O O . ALA A 1 204 ? -8.826 -2.572 -19.006 1.00 97.06 204 ALA A O 1
ATOM 1584 N N . PRO A 1 205 ? -9.412 -4.223 -17.546 1.00 95.00 205 PRO A N 1
ATOM 1585 C CA . PRO A 1 205 ? -9.184 -5.329 -18.469 1.00 95.00 205 PRO A CA 1
ATOM 1586 C C . PRO A 1 205 ? -9.935 -5.122 -19.795 1.00 95.00 205 PRO A C 1
ATOM 1588 O O . PRO A 1 205 ? -11.089 -4.684 -19.814 1.00 95.00 205 PRO A O 1
ATOM 1591 N N . GLY A 1 206 ? -9.254 -5.350 -20.914 1.00 94.25 206 GLY A N 1
ATOM 1592 C CA . GLY A 1 206 ? -9.742 -5.191 -22.284 1.00 94.25 206 GLY A CA 1
ATOM 1593 C C . GLY A 1 206 ? -9.839 -3.748 -22.800 1.00 94.25 206 GLY A C 1
ATOM 1594 O O . GLY A 1 206 ? -10.271 -3.529 -23.931 1.00 94.25 206 GLY A O 1
ATOM 1595 N N . SER A 1 207 ? -9.466 -2.724 -22.020 1.00 92.19 207 SER A N 1
ATOM 1596 C CA . SER A 1 207 ? -9.792 -1.324 -22.359 1.00 92.19 207 SER A CA 1
ATOM 1597 C C . SER A 1 207 ? -8.952 -0.680 -23.476 1.00 92.19 207 SER A C 1
ATOM 1599 O O . SER A 1 207 ? -9.282 0.426 -23.913 1.00 92.19 207 SER A O 1
ATOM 1601 N N . ALA A 1 208 ? -7.863 -1.319 -23.924 1.00 90.19 208 ALA A N 1
ATOM 1602 C CA . ALA A 1 208 ? -6.899 -0.799 -24.910 1.00 90.19 208 ALA A CA 1
ATOM 1603 C C . ALA A 1 208 ? -6.366 0.628 -24.620 1.00 90.19 208 ALA A C 1
ATOM 1605 O O . ALA A 1 208 ? -5.806 1.286 -25.495 1.00 90.19 208 ALA A O 1
ATOM 1606 N N . LYS A 1 209 ? -6.545 1.157 -23.398 1.00 94.25 209 LYS A N 1
ATOM 1607 C CA . LYS A 1 209 ? -6.175 2.542 -23.058 1.00 94.25 209 LYS A CA 1
ATOM 1608 C C . LYS A 1 209 ? -4.666 2.754 -23.108 1.00 94.25 209 LYS A C 1
ATOM 1610 O O . LYS A 1 209 ? -4.225 3.770 -23.630 1.00 94.25 209 LYS A O 1
ATOM 1615 N N . MET A 1 210 ? -3.887 1.794 -22.612 1.00 94.44 210 MET A N 1
ATOM 1616 C CA . MET A 1 210 ? -2.426 1.914 -22.548 1.00 94.44 210 MET A CA 1
ATOM 1617 C C . MET A 1 210 ? -1.783 1.986 -23.932 1.00 94.44 210 MET A C 1
ATOM 1619 O O . MET A 1 210 ? -0.948 2.853 -24.169 1.00 94.44 210 MET A O 1
ATOM 1623 N N . THR A 1 211 ? -2.237 1.167 -24.882 1.00 89.81 211 THR A N 1
ATOM 1624 C CA . THR A 1 211 ? -1.755 1.226 -26.270 1.00 89.81 211 THR A CA 1
ATOM 1625 C C . THR A 1 211 ? -2.204 2.499 -26.987 1.00 89.81 211 THR A C 1
ATOM 1627 O O . THR A 1 211 ? -1.484 2.999 -27.840 1.00 89.81 211 THR A O 1
ATOM 1630 N N . ARG A 1 212 ? -3.346 3.096 -26.618 1.00 91.75 212 ARG A N 1
A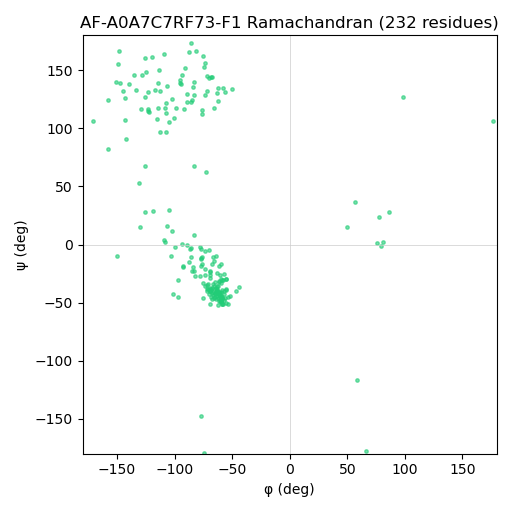TOM 1631 C CA . ARG A 1 212 ? -3.755 4.418 -27.134 1.00 91.75 212 ARG A CA 1
ATOM 1632 C C . ARG A 1 212 ? -2.913 5.567 -26.580 1.00 91.75 212 ARG A C 1
ATOM 1634 O O . ARG A 1 212 ? -2.692 6.538 -27.294 1.00 91.75 212 ARG A O 1
ATOM 1641 N N . ILE A 1 213 ? -2.470 5.470 -25.326 1.00 92.44 213 ILE A N 1
ATOM 1642 C CA . ILE A 1 213 ? -1.571 6.456 -24.703 1.00 92.44 213 ILE A CA 1
ATOM 1643 C C . ILE A 1 213 ? -0.157 6.330 -25.289 1.00 92.44 213 ILE A C 1
ATOM 1645 O O . ILE A 1 213 ? 0.509 7.342 -25.502 1.00 92.44 213 ILE A O 1
ATOM 1649 N N . TYR A 1 214 ? 0.275 5.107 -25.614 1.00 91.81 214 TYR A N 1
ATOM 1650 C CA . TYR A 1 214 ? 1.604 4.804 -26.153 1.00 91.81 214 TYR A CA 1
ATOM 1651 C C . TYR A 1 214 ? 1.548 4.020 -27.485 1.00 91.81 214 TYR A C 1
ATOM 1653 O O . TYR A 1 214 ? 1.962 2.863 -27.539 1.00 91.81 214 TYR A O 1
ATOM 1661 N N . PRO A 1 215 ? 1.068 4.628 -28.588 1.00 82.50 215 PRO A N 1
ATOM 1662 C CA . PRO A 1 215 ? 0.738 3.920 -29.835 1.00 82.50 215 PRO A CA 1
ATOM 1663 C C . PRO A 1 215 ? 1.932 3.437 -30.677 1.00 82.50 215 PRO A C 1
ATOM 1665 O O . PRO A 1 215 ? 1.729 2.758 -31.681 1.00 82.50 215 PRO A O 1
ATOM 1668 N N . HIS A 1 216 ? 3.169 3.782 -30.308 1.00 78.62 216 HIS A N 1
ATOM 1669 C CA . HIS A 1 216 ? 4.368 3.533 -31.126 1.00 78.62 216 HIS A CA 1
ATOM 1670 C C . HIS A 1 216 ? 5.511 2.853 -30.367 1.00 78.62 216 HIS A C 1
ATOM 1672 O O . HIS A 1 216 ? 6.651 2.867 -30.828 1.00 78.62 216 HIS A O 1
ATOM 1678 N N . THR A 1 217 ? 5.239 2.279 -29.197 1.00 74.69 217 THR A N 1
ATOM 1679 C CA . THR A 1 217 ? 6.263 1.573 -28.427 1.00 74.69 217 THR A CA 1
ATOM 1680 C C . THR A 1 217 ? 6.138 0.072 -28.680 1.00 74.69 217 THR A C 1
ATOM 1682 O O . THR A 1 217 ? 5.093 -0.493 -28.356 1.00 74.69 217 THR A O 1
ATOM 1685 N N . PRO A 1 218 ? 7.161 -0.581 -29.265 1.00 63.94 218 PRO A N 1
ATOM 1686 C CA . PRO A 1 218 ? 7.160 -2.029 -29.388 1.00 63.94 218 PRO A CA 1
ATOM 1687 C C . PRO A 1 218 ? 7.169 -2.644 -27.986 1.00 63.94 218 PRO A C 1
ATOM 1689 O O . PRO A 1 218 ? 7.954 -2.243 -27.126 1.00 63.94 218 PRO A O 1
ATOM 1692 N N . VAL A 1 219 ? 6.266 -3.589 -27.758 1.00 61.16 219 VAL A N 1
ATOM 1693 C CA . VAL A 1 219 ? 6.275 -4.441 -26.567 1.00 61.16 219 VAL A CA 1
ATOM 1694 C C . VAL A 1 219 ? 7.256 -5.580 -26.840 1.00 61.16 219 VAL A C 1
ATOM 1696 O O . VAL A 1 219 ? 7.311 -6.058 -27.971 1.00 61.16 219 VAL A O 1
ATOM 1699 N N . SER A 1 220 ? 8.057 -5.992 -25.854 1.00 54.75 220 SER A N 1
ATOM 1700 C CA . SER A 1 220 ? 8.958 -7.130 -26.040 1.00 54.75 220 SER A CA 1
ATOM 1701 C C . SER A 1 220 ? 8.169 -8.424 -26.317 1.00 54.75 220 SER A C 1
ATOM 1703 O O . SER A 1 220 ? 7.180 -8.725 -25.646 1.00 54.75 220 SER A O 1
ATOM 1705 N N . ASP A 1 221 ? 8.612 -9.202 -27.311 1.00 46.31 221 ASP A N 1
ATOM 1706 C CA . ASP A 1 221 ? 7.947 -10.444 -27.748 1.00 46.31 221 ASP A CA 1
ATOM 1707 C C . ASP A 1 221 ? 7.986 -11.570 -26.697 1.00 46.31 221 ASP A C 1
ATOM 1709 O O . ASP A 1 221 ? 7.266 -12.558 -26.821 1.00 46.31 221 ASP A O 1
ATOM 1713 N N . ALA A 1 222 ? 8.769 -11.416 -25.620 1.00 46.28 222 ALA A N 1
ATOM 1714 C CA . ALA A 1 222 ? 8.897 -12.402 -24.539 1.00 46.28 222 ALA A CA 1
ATOM 1715 C C . ALA A 1 222 ? 7.564 -12.708 -23.827 1.00 46.28 222 ALA A C 1
ATOM 1717 O O . ALA A 1 222 ? 7.425 -13.716 -23.141 1.00 46.28 222 ALA A O 1
ATOM 1718 N N . VAL A 1 223 ? 6.567 -11.845 -24.014 1.00 45.38 223 VAL A N 1
ATOM 1719 C CA . VAL A 1 223 ? 5.239 -11.947 -23.414 1.00 45.38 223 VAL A CA 1
ATOM 1720 C C . VAL A 1 223 ? 4.267 -12.794 -24.265 1.00 45.38 223 VAL A C 1
ATOM 1722 O O . VAL A 1 223 ? 3.225 -13.223 -23.766 1.00 45.38 223 VAL A O 1
ATOM 1725 N N . HIS A 1 224 ? 4.590 -13.077 -25.534 1.00 37.53 224 HIS A N 1
ATOM 1726 C CA . HIS A 1 224 ? 3.705 -13.806 -26.454 1.00 37.53 224 HIS A CA 1
ATOM 1727 C C . HIS A 1 224 ? 3.780 -15.342 -26.343 1.00 37.53 224 HIS A C 1
ATOM 1729 O O . HIS A 1 224 ? 2.818 -16.021 -26.716 1.00 37.53 224 HIS A O 1
ATOM 1735 N N . ASP A 1 225 ? 4.843 -15.903 -25.761 1.00 36.88 225 ASP A N 1
ATOM 1736 C CA . ASP A 1 225 ? 5.095 -17.355 -25.788 1.00 36.88 225 ASP A CA 1
ATOM 1737 C C . ASP A 1 225 ? 4.416 -18.178 -24.675 1.00 36.88 225 ASP A C 1
ATOM 1739 O O . ASP A 1 225 ? 4.445 -19.406 -24.709 1.00 36.88 225 ASP A O 1
ATOM 1743 N N . ALA A 1 226 ? 3.713 -17.557 -23.722 1.00 41.19 226 ALA A N 1
ATOM 1744 C CA . ALA A 1 226 ? 3.019 -18.300 -22.658 1.00 41.19 226 ALA A CA 1
ATOM 1745 C C . ALA A 1 226 ? 1.685 -18.953 -23.095 1.00 41.19 226 ALA A C 1
ATOM 1747 O O . ALA A 1 226 ? 1.037 -19.626 -22.297 1.00 41.19 226 ALA A O 1
ATOM 1748 N N . SER A 1 227 ? 1.253 -18.769 -24.350 1.00 40.00 227 SER A N 1
ATOM 1749 C CA . SER A 1 227 ? -0.047 -19.258 -24.848 1.00 40.00 227 SER A CA 1
ATOM 1750 C C . SER A 1 227 ? 0.024 -20.446 -25.820 1.00 40.00 227 SER A C 1
ATOM 1752 O O . SER A 1 227 ? -1.016 -20.910 -26.283 1.00 40.00 227 SER A O 1
ATOM 1754 N N . SER A 1 228 ? 1.214 -20.983 -26.114 1.00 37.09 228 SER A N 1
ATOM 1755 C CA . SER A 1 228 ? 1.400 -22.013 -27.154 1.00 37.09 228 SER A CA 1
ATOM 1756 C C . SER A 1 228 ? 1.723 -23.431 -26.651 1.00 37.09 228 SER A C 1
ATOM 1758 O O . SER A 1 228 ? 1.882 -24.334 -27.469 1.00 37.09 228 SER A O 1
ATOM 1760 N N . SER A 1 229 ? 1.746 -23.701 -25.339 1.00 37.94 229 SER A N 1
ATOM 1761 C CA . SER A 1 229 ? 2.156 -25.015 -24.796 1.00 37.94 229 SER A CA 1
ATOM 1762 C C . SER A 1 229 ? 1.024 -25.924 -24.283 1.00 37.94 229 SER A C 1
ATOM 1764 O O . SER A 1 229 ? 1.250 -26.773 -23.422 1.00 37.94 229 SER A O 1
ATOM 1766 N N . SER A 1 230 ? -0.190 -25.832 -24.839 1.00 41.88 230 SER A N 1
ATOM 1767 C CA . SER A 1 230 ? -1.273 -26.793 -24.550 1.00 41.88 230 SER A CA 1
ATOM 1768 C C . SER A 1 230 ? -1.967 -27.337 -25.804 1.00 41.88 230 SER A C 1
ATOM 1770 O O . SER A 1 230 ? -3.187 -27.324 -25.923 1.00 41.88 230 SER A O 1
ATOM 1772 N N . SER A 1 231 ? -1.201 -27.877 -26.755 1.00 39.44 231 SER A N 1
ATOM 1773 C CA . SER A 1 231 ? -1.767 -28.797 -27.756 1.00 39.44 231 SER A CA 1
ATOM 1774 C C . SER A 1 231 ? -0.718 -29.704 -28.401 1.00 39.44 231 SER A C 1
ATOM 1776 O O . SER A 1 231 ? -0.267 -29.446 -29.505 1.00 39.44 231 SER A O 1
ATOM 1778 N N . SER A 1 232 ? -0.365 -30.805 -27.731 1.00 35.00 232 SER A N 1
ATOM 1779 C CA . SER A 1 232 ? -0.022 -32.075 -28.399 1.00 35.00 232 SER A CA 1
ATOM 1780 C C . SER A 1 232 ? 0.425 -33.116 -27.378 1.00 35.00 232 SER A C 1
ATOM 1782 O O . SER A 1 232 ? 1.542 -33.037 -26.875 1.00 35.00 232 SER A O 1
ATOM 1784 N N . SER A 1 233 ? -0.423 -34.103 -27.103 1.00 36.38 233 SER A N 1
ATOM 1785 C CA . SER A 1 233 ? -0.051 -35.522 -26.989 1.00 36.38 233 SER A CA 1
ATOM 1786 C C . SER A 1 233 ? -1.344 -36.324 -26.899 1.00 36.38 233 SER A C 1
ATOM 1788 O O . SER A 1 233 ? -2.069 -36.239 -25.909 1.00 36.38 233 SER A O 1
ATOM 1790 N N . SER A 1 234 ? -1.652 -36.992 -28.008 1.00 40.03 234 SER A N 1
ATOM 1791 C CA . SER A 1 234 ? -2.664 -38.042 -28.137 1.00 40.03 234 SER A CA 1
ATOM 1792 C C . SER A 1 234 ? -2.168 -39.349 -27.530 1.00 40.03 234 SER A C 1
ATOM 1794 O O . SER A 1 234 ? -0.930 -39.500 -27.427 1.00 40.03 234 SER A O 1
#

Sequence (234 aa):
MSFKRLENDLIKLADTEGLLSLSAYKEIKGKFSLTDKDIEKVILESGFFPKRYQRQRAVFGNLQQLRLLQARVAIVGCGGLGGSIFEMLVRLGVGHLLVIDPDFFVESNLNRQSLATSANLGRDKVAVAAEWGRLVNPVIDIEPLNQVFQSSEAEDQLLTCDLVFDALDSIPARLELALLCDRHNLMLIHGAVAGWYGQAVSVAPGSAKMTRIYPHTPVSDAVHDASSSSSSSS

Solvent-accessible surface area (backbone atoms only — not comparable to full-atom values): 13097 Å² total; per-residue (Å²): 131,66,66,69,59,54,54,56,49,49,67,70,52,30,48,99,87,36,31,37,47,75,68,44,51,53,53,49,45,74,76,38,102,54,53,60,44,56,51,52,49,51,37,29,75,71,74,29,39,60,42,92,44,54,86,48,42,84,77,51,36,46,70,50,49,46,49,31,45,69,34,33,35,31,33,40,25,52,45,46,63,20,41,52,52,48,54,51,40,49,74,67,40,37,23,26,37,40,33,30,21,61,52,53,31,49,78,89,36,54,86,61,20,88,81,38,41,91,88,36,53,76,36,48,37,23,58,53,49,39,55,52,39,44,73,76,30,70,49,40,44,63,47,57,37,75,36,58,62,87,38,70,70,45,39,58,56,51,72,72,34,70,35,36,35,41,30,52,92,48,72,58,61,49,51,51,52,49,52,52,28,38,77,68,65,30,40,33,37,43,40,48,75,59,93,95,44,74,50,75,46,83,40,52,53,84,62,63,52,67,52,69,76,46,76,83,64,77,70,73,70,85,74,66,67,84,78,73,86,85,82,87,85,132